Protein AF-A0A5D2CWV1-F1 (afdb_monomer)

Mean predicted aligned error: 17.84 Å

Foldseek 3Di:
DPDPVVVVVPPPPDDPVRVVVVVVVVVVVVVVPPDPPPPPPPPPPPPPDDPQPPDDPCVVDDPVFPPPVVQQPWDWDKDKDKDAAFDFPVVRVQVVCVVVVWKKKWPWKWAWWQKFFFQGPNDTDIDGDTWTWPTKTWIAAPPQPPDPDRRIWIKTWTADPVRDIDIHTGPDTTGGRHIMMIIMIITHGPVVPPPPDDDDDDDDDDDDDD

Radius of gyration: 27.84 Å; Cα contacts (8 Å, |Δi|>4): 309; chains: 1; bounding box: 94×56×70 Å

Nearest PDB structures (foldseek):
  2hx0-assembly1_A  TM=9.180E-01  e=8.853E-09  Salmonella enterica
  2dt4-assembly1_A  TM=8.133E-01  e=3.244E-07  Pyrococcus horikoshii
  2h6l-assembly1_C  TM=7.607E-01  e=1.718E-07  Archaeoglobus fulgidus
  3hwu-assembly1_A  TM=7.767E-01  e=1.253E-05  Cupriavidus pinatubonensis JMP134
  3wi5-assembly1_A  TM=2.195E-01  e=4.861E+00  Neisseria meningitidis

Structure (mmCIF, N/CA/C/O backbone):
data_AF-A0A5D2CWV1-F1
#
_entry.id   AF-A0A5D2CWV1-F1
#
loop_
_atom_site.group_PDB
_atom_site.id
_atom_site.type_symbol
_atom_site.label_atom_id
_atom_site.label_alt_id
_atom_site.label_comp_id
_atom_site.label_asym_id
_atom_site.label_entity_id
_atom_site.label_seq_id
_atom_site.pdbx_PDB_ins_code
_atom_site.Cartn_x
_atom_site.Cartn_y
_atom_site.Cartn_z
_atom_site.occupancy
_atom_site.B_iso_or_equiv
_atom_site.auth_seq_id
_atom_site.auth_comp_id
_atom_site.auth_asym_id
_atom_site.auth_atom_id
_atom_site.pdbx_PDB_model_num
ATOM 1 N N . MET A 1 1 ? -28.598 -35.792 -27.305 1.00 48.28 1 MET A N 1
ATOM 2 C CA . MET A 1 1 ? -27.191 -35.841 -27.756 1.00 48.28 1 MET A CA 1
ATOM 3 C C . MET A 1 1 ? -27.197 -35.853 -29.282 1.00 48.28 1 MET A C 1
ATOM 5 O O . MET A 1 1 ? -26.730 -36.814 -29.860 1.00 48.28 1 MET A O 1
ATOM 9 N N . GLU A 1 2 ? -27.775 -34.832 -29.933 1.00 50.97 2 GLU A N 1
ATOM 10 C CA . GLU A 1 2 ? -27.999 -34.851 -31.400 1.00 50.97 2 GLU A CA 1
ATOM 11 C C . GLU A 1 2 ? -27.864 -33.471 -32.084 1.00 50.97 2 GLU A C 1
ATOM 13 O O . GLU A 1 2 ? -28.143 -33.347 -33.266 1.00 50.97 2 GLU A O 1
ATOM 18 N N . ASP A 1 3 ? -27.361 -32.430 -31.407 1.00 51.78 3 ASP A N 1
ATOM 19 C CA . ASP A 1 3 ? -27.323 -31.074 -32.001 1.00 51.78 3 ASP A CA 1
ATOM 20 C C . ASP A 1 3 ? -25.965 -30.666 -32.601 1.00 51.78 3 ASP A C 1
ATOM 22 O O . ASP A 1 3 ? -25.824 -29.570 -33.142 1.00 51.78 3 ASP A O 1
ATOM 26 N N . ARG A 1 4 ? -24.927 -31.513 -32.509 1.00 51.06 4 ARG A N 1
ATOM 27 C CA . ARG A 1 4 ? -23.581 -31.173 -33.019 1.00 51.06 4 ARG A CA 1
ATOM 28 C C . ARG A 1 4 ? -23.284 -31.683 -34.427 1.00 51.06 4 ARG A C 1
ATOM 30 O O . ARG A 1 4 ? -22.434 -31.091 -35.088 1.00 51.06 4 ARG A O 1
ATOM 37 N N . GLU A 1 5 ? -23.986 -32.705 -34.914 1.00 49.16 5 GLU A N 1
ATOM 38 C CA . GLU A 1 5 ? -23.745 -33.234 -36.266 1.00 49.16 5 GLU A CA 1
ATOM 39 C C . GLU A 1 5 ? -24.448 -32.425 -37.370 1.00 49.16 5 GLU A C 1
ATOM 41 O O . GLU A 1 5 ? -23.911 -32.296 -38.470 1.00 49.16 5 GLU A O 1
ATOM 46 N N . SER A 1 6 ? -25.563 -31.743 -37.074 1.00 51.22 6 SER A N 1
ATOM 47 C CA . SER A 1 6 ? -26.229 -30.861 -38.051 1.00 51.22 6 SER A CA 1
ATOM 48 C C . SER A 1 6 ? -25.445 -29.593 -38.403 1.00 51.22 6 SER A C 1
ATOM 50 O O . SER A 1 6 ? -25.723 -28.976 -39.429 1.00 51.22 6 SER A O 1
ATOM 52 N N . MET A 1 7 ? -24.452 -29.192 -37.602 1.00 49.72 7 MET A N 1
ATOM 53 C CA . MET A 1 7 ? -23.658 -27.990 -37.884 1.00 49.72 7 MET A CA 1
ATOM 54 C C . MET A 1 7 ? -22.630 -28.213 -39.006 1.00 49.72 7 MET A C 1
ATOM 56 O O . MET A 1 7 ? -22.294 -27.272 -39.722 1.00 49.72 7 MET A O 1
ATOM 60 N N . TYR A 1 8 ? -22.157 -29.450 -39.198 1.00 44.72 8 TYR A N 1
ATOM 61 C CA . TYR A 1 8 ? -21.128 -29.763 -40.198 1.00 44.72 8 TYR A CA 1
ATOM 62 C C . TYR A 1 8 ? -21.700 -30.110 -41.581 1.00 44.72 8 TYR A C 1
ATOM 64 O O . TYR A 1 8 ? -21.030 -29.879 -42.586 1.00 44.72 8 TYR A O 1
ATOM 72 N N . ALA A 1 9 ? -22.956 -30.566 -41.666 1.00 45.56 9 ALA A N 1
ATOM 73 C CA . ALA A 1 9 ? -23.622 -30.840 -42.946 1.00 45.56 9 ALA A CA 1
ATOM 74 C C . ALA A 1 9 ? -23.929 -29.566 -43.765 1.00 45.56 9 ALA A C 1
ATOM 76 O O . ALA A 1 9 ? -24.051 -29.625 -44.987 1.00 45.56 9 ALA A O 1
ATOM 77 N N . ALA A 1 10 ? -24.010 -28.398 -43.117 1.00 51.78 10 ALA A N 1
ATOM 78 C CA . ALA A 1 10 ? -24.348 -27.132 -43.769 1.00 51.78 10 ALA A CA 1
ATOM 79 C C . ALA A 1 10 ? -23.180 -26.474 -44.534 1.00 51.78 10 ALA A C 1
ATOM 81 O O . ALA A 1 10 ? -23.397 -25.491 -45.240 1.00 51.78 10 ALA A O 1
ATOM 82 N N . LEU A 1 11 ? -21.946 -26.984 -44.423 1.00 50.88 11 LEU A N 1
ATOM 83 C CA . LEU A 1 11 ? -20.772 -26.326 -45.015 1.00 50.88 11 LEU A CA 1
ATOM 84 C C . LEU A 1 11 ? -20.551 -26.627 -46.510 1.00 50.88 11 LEU A C 1
ATOM 86 O O . LEU A 1 11 ? -19.872 -25.849 -47.177 1.00 50.88 11 LEU A O 1
ATOM 90 N N . PHE A 1 12 ? -21.108 -27.718 -47.049 1.00 51.22 12 PHE A N 1
ATOM 91 C CA . PHE A 1 12 ? -20.731 -28.230 -48.381 1.00 51.22 12 PHE A CA 1
ATOM 92 C C . PHE A 1 12 ? -21.793 -28.069 -49.484 1.00 51.22 12 PHE A C 1
ATOM 94 O O . PHE A 1 12 ? -21.543 -28.466 -50.616 1.00 51.22 12 PHE A O 1
ATOM 101 N N . GLY A 1 13 ? -22.954 -27.472 -49.190 1.00 57.59 13 GLY A N 1
ATOM 102 C CA . GLY A 1 13 ? -24.069 -27.344 -50.148 1.00 57.59 13 GLY A CA 1
ATOM 103 C C . GLY A 1 13 ? -24.359 -25.929 -50.661 1.00 57.59 13 GLY A C 1
ATOM 104 O O . GLY A 1 13 ? -25.381 -25.723 -51.307 1.00 57.59 13 GLY A O 1
ATOM 105 N N . MET A 1 14 ? -23.527 -24.936 -50.338 1.00 53.91 14 MET A N 1
ATOM 106 C CA . MET A 1 14 ? -23.798 -23.535 -50.681 1.00 53.91 14 MET A CA 1
ATOM 107 C C . MET A 1 14 ? -22.972 -23.086 -51.891 1.00 53.91 14 MET A C 1
ATOM 109 O O . MET A 1 14 ? -21.739 -23.031 -51.800 1.00 53.91 14 MET A O 1
ATOM 113 N N . ASP A 1 15 ? -23.661 -22.714 -52.979 1.00 65.88 15 ASP A N 1
ATOM 114 C CA . ASP A 1 15 ? -23.080 -22.006 -54.130 1.00 65.88 15 ASP A CA 1
ATOM 115 C C . ASP A 1 15 ? -22.303 -20.762 -53.669 1.00 65.88 15 ASP A C 1
ATOM 117 O O . ASP A 1 15 ? -22.697 -20.093 -52.706 1.00 65.88 15 ASP A O 1
ATOM 121 N N . GLU A 1 16 ? -21.204 -20.437 -54.359 1.00 61.66 16 GLU A N 1
ATOM 122 C CA . GLU A 1 16 ? -20.327 -19.293 -54.041 1.00 61.66 16 GLU A CA 1
ATOM 123 C C . GLU A 1 16 ? -21.119 -17.981 -53.896 1.00 61.66 16 GLU A C 1
ATOM 125 O O . GLU A 1 16 ? -20.915 -17.233 -52.937 1.00 61.66 16 GLU A O 1
ATOM 130 N N . ASP A 1 17 ? -22.126 -17.766 -54.748 1.00 64.75 17 ASP A N 1
ATOM 131 C CA . ASP A 1 17 ? -23.016 -16.601 -54.683 1.00 64.75 17 ASP A CA 1
ATOM 132 C C . ASP A 1 17 ? -23.849 -16.555 -53.394 1.00 64.75 17 ASP A C 1
ATOM 134 O O . ASP A 1 17 ? -24.099 -15.486 -52.824 1.00 64.75 17 ASP A O 1
ATOM 138 N N . GLN A 1 18 ? -24.278 -17.714 -52.887 1.00 60.19 18 GLN A N 1
ATOM 139 C CA . GLN A 1 18 ? -25.005 -17.788 -51.620 1.00 60.19 18 GLN A CA 1
ATOM 140 C C . GLN A 1 18 ? -24.070 -17.581 -50.429 1.00 60.19 18 GLN A C 1
ATOM 142 O O . GLN A 1 18 ? -24.438 -16.888 -49.477 1.00 60.19 18 GLN A O 1
ATOM 147 N N . ARG A 1 19 ? -22.840 -18.097 -50.507 1.00 64.81 19 ARG A N 1
ATOM 148 C CA . ARG A 1 19 ? -21.817 -17.934 -49.469 1.00 64.81 19 ARG A CA 1
ATOM 149 C C . ARG A 1 19 ? -21.381 -16.475 -49.337 1.00 64.81 19 ARG A C 1
ATOM 151 O O . ARG A 1 19 ? -21.294 -15.952 -48.225 1.00 64.81 19 ARG A O 1
ATOM 158 N N . GLU A 1 20 ? -21.198 -15.780 -50.457 1.00 69.31 20 GLU A N 1
ATOM 159 C CA . GLU A 1 20 ? -20.842 -14.360 -50.471 1.00 69.31 20 GLU A CA 1
ATOM 160 C C . GLU A 1 20 ? -22.003 -13.483 -49.962 1.00 69.31 20 GLU A C 1
ATOM 162 O O . GLU A 1 20 ? -21.795 -12.516 -49.221 1.00 69.31 20 GLU A O 1
ATOM 167 N N . LYS A 1 21 ? -23.255 -13.853 -50.270 1.00 70.69 21 LYS A N 1
ATOM 168 C CA . LYS A 1 21 ? -24.460 -13.178 -49.757 1.00 70.69 21 LYS A CA 1
ATOM 169 C C . LYS A 1 21 ? -24.633 -13.368 -48.248 1.00 70.69 21 LYS A C 1
ATOM 171 O O . LYS A 1 21 ? -25.015 -12.422 -47.550 1.00 70.69 21 LYS A O 1
ATOM 176 N N . GLU A 1 22 ? -24.317 -14.553 -47.731 1.00 69.19 22 GLU A N 1
ATOM 177 C CA . GLU A 1 22 ? -24.298 -14.853 -46.298 1.00 69.19 22 GLU A CA 1
ATOM 178 C C . GLU A 1 22 ? -23.176 -14.084 -45.582 1.00 69.19 22 GLU A C 1
ATOM 180 O O . GLU A 1 22 ? -23.426 -13.415 -44.574 1.00 69.19 22 GLU A O 1
ATOM 185 N N . GLN A 1 23 ? -21.965 -14.057 -46.150 1.00 62.91 23 GLN A N 1
ATOM 186 C CA . GLN A 1 23 ? -20.853 -13.267 -45.615 1.00 62.91 23 GLN A CA 1
ATOM 187 C C . GLN A 1 23 ? -21.164 -11.764 -45.607 1.00 62.91 23 GLN A C 1
ATOM 189 O O . GLN A 1 23 ? -20.982 -11.104 -44.579 1.00 62.91 23 GLN A O 1
ATOM 194 N N . LYS A 1 24 ? -21.724 -11.214 -46.694 1.00 67.62 24 LYS A N 1
ATOM 195 C CA . LYS A 1 24 ? -22.165 -9.808 -46.764 1.00 67.62 24 LYS A CA 1
ATOM 196 C C . LYS A 1 24 ? -23.260 -9.509 -45.732 1.00 67.62 24 LYS A C 1
ATOM 198 O O . LYS A 1 24 ? -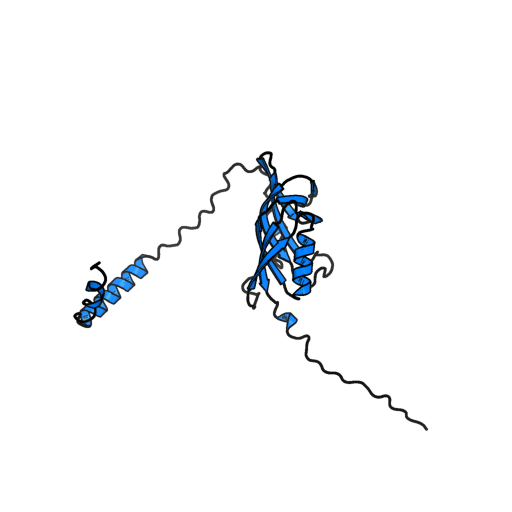23.216 -8.459 -45.084 1.00 67.62 24 LYS A O 1
ATOM 203 N N . ARG A 1 25 ? -24.195 -10.439 -45.487 1.00 71.00 25 ARG A N 1
ATOM 204 C CA . ARG A 1 25 ? -25.206 -10.327 -44.415 1.00 71.00 25 ARG A CA 1
ATOM 205 C C . ARG A 1 25 ? -24.589 -10.327 -43.016 1.00 71.00 25 ARG A C 1
ATOM 207 O O . ARG A 1 25 ? -24.987 -9.511 -42.181 1.00 71.00 25 ARG A O 1
ATOM 214 N N . LEU A 1 26 ? -23.618 -11.197 -42.745 1.00 62.91 26 LEU A N 1
ATOM 215 C CA . LEU A 1 26 ? -22.932 -11.261 -41.452 1.00 62.91 26 LEU A CA 1
ATOM 216 C C . LEU A 1 26 ? -22.087 -10.005 -41.191 1.00 62.91 26 LEU A C 1
ATOM 218 O O . LEU A 1 26 ? -22.133 -9.452 -40.089 1.00 62.91 26 LEU A O 1
ATOM 222 N N . ILE A 1 27 ? -21.389 -9.488 -42.206 1.00 61.03 27 ILE A N 1
ATOM 223 C CA . ILE A 1 27 ? -20.626 -8.234 -42.113 1.00 61.03 27 ILE A CA 1
ATOM 224 C C . ILE A 1 27 ? -21.568 -7.042 -41.886 1.00 61.03 27 ILE A C 1
ATOM 226 O O . ILE A 1 27 ? -21.298 -6.200 -41.026 1.00 61.03 27 ILE A O 1
ATOM 230 N N . ALA A 1 28 ? -22.711 -6.986 -42.578 1.00 61.25 28 ALA A N 1
ATOM 231 C CA . ALA A 1 28 ? -23.721 -5.950 -42.358 1.00 61.25 28 ALA A CA 1
ATOM 232 C C . ALA A 1 28 ? -24.319 -6.007 -40.938 1.00 61.25 28 ALA A C 1
ATOM 234 O O . ALA A 1 28 ? -24.509 -4.966 -40.304 1.00 61.25 28 ALA A O 1
ATOM 235 N N . ARG A 1 29 ? -24.552 -7.210 -40.391 1.00 57.94 29 ARG A N 1
ATOM 236 C CA . ARG A 1 29 ? -24.982 -7.400 -38.992 1.00 57.94 29 ARG A CA 1
ATOM 237 C C . ARG A 1 29 ? -23.915 -6.949 -37.989 1.00 57.94 29 ARG A C 1
ATOM 239 O O . ARG A 1 29 ? -24.266 -6.303 -37.004 1.00 57.94 29 ARG A O 1
ATOM 246 N N . LYS A 1 30 ? -22.626 -7.207 -38.252 1.00 54.44 30 LYS A N 1
ATOM 247 C CA . LYS A 1 30 ? -21.516 -6.695 -37.424 1.00 54.44 30 LYS A CA 1
ATOM 248 C C . LYS A 1 30 ? -21.407 -5.167 -37.486 1.00 54.44 30 LYS A C 1
ATOM 250 O O . LYS A 1 30 ? -21.171 -4.535 -36.462 1.00 54.44 30 LYS A O 1
ATOM 255 N N . ARG A 1 31 ? -21.649 -4.556 -38.652 1.00 57.69 31 ARG A N 1
ATOM 256 C CA . ARG A 1 31 ? -21.616 -3.091 -38.829 1.00 57.69 31 ARG A CA 1
ATOM 257 C C . ARG A 1 31 ? -22.821 -2.369 -38.211 1.00 57.69 31 ARG A C 1
ATOM 259 O O . ARG A 1 31 ? -22.645 -1.271 -37.697 1.00 57.69 31 ARG A O 1
ATOM 266 N N . LYS A 1 32 ? -24.006 -2.993 -38.152 1.00 53.62 32 LYS A N 1
ATOM 267 C CA . LYS A 1 32 ? -25.179 -2.435 -37.441 1.00 53.62 32 LYS A CA 1
ATOM 268 C C . LYS A 1 32 ? -25.075 -2.474 -35.910 1.00 53.62 32 LYS A C 1
ATOM 270 O O . LYS A 1 32 ? -25.882 -1.837 -35.245 1.00 53.62 32 LYS A O 1
ATOM 275 N N . ARG A 1 33 ? -24.078 -3.165 -35.343 1.00 54.62 33 ARG A N 1
ATOM 276 C CA . ARG A 1 33 ? -23.752 -3.121 -33.904 1.00 54.62 33 ARG A CA 1
ATOM 277 C C . ARG A 1 33 ? -22.645 -2.118 -33.556 1.00 54.62 33 ARG A C 1
ATOM 279 O O . ARG A 1 33 ? -22.052 -2.218 -32.491 1.00 54.62 33 ARG A O 1
ATOM 286 N N . LYS A 1 34 ? -22.381 -1.124 -34.408 1.00 53.47 34 LYS A N 1
ATOM 287 C CA . LYS A 1 34 ? -21.695 0.103 -33.984 1.00 53.47 34 LYS A CA 1
ATOM 288 C C . LYS A 1 34 ? -22.739 1.155 -33.631 1.00 53.47 34 LYS A C 1
ATOM 290 O O . LYS A 1 34 ? -22.987 2.086 -34.388 1.00 53.47 34 LYS A O 1
ATOM 295 N N . GLY A 1 35 ? -23.381 0.967 -32.479 1.00 51.84 35 GLY A N 1
ATOM 296 C CA . GLY A 1 35 ? -23.958 2.111 -31.787 1.00 51.84 35 GLY A CA 1
ATOM 297 C C . GLY A 1 35 ? -22.823 3.068 -31.433 1.00 51.84 35 GLY A C 1
ATOM 298 O O . GLY A 1 35 ? -21.731 2.623 -31.076 1.00 51.84 35 GLY A O 1
ATOM 299 N N . ILE A 1 36 ? -23.072 4.371 -31.548 1.00 53.59 36 ILE A N 1
ATOM 300 C CA . ILE A 1 36 ? -22.265 5.380 -30.856 1.00 53.59 36 ILE A CA 1
ATOM 301 C C . ILE A 1 36 ? -22.185 4.919 -29.394 1.00 53.59 36 ILE A C 1
ATOM 303 O O . ILE A 1 36 ? -23.242 4.582 -28.841 1.00 53.59 36 ILE A O 1
ATOM 307 N N . PRO A 1 37 ? -20.992 4.820 -28.775 1.00 50.44 37 PRO A N 1
ATOM 308 C CA . PRO A 1 37 ? -20.927 4.513 -27.358 1.00 50.44 37 PRO A CA 1
ATOM 309 C C . PRO A 1 37 ? -21.805 5.550 -26.670 1.00 50.44 37 PRO A C 1
ATOM 311 O O . PRO A 1 37 ? -21.590 6.754 -26.829 1.00 50.44 37 PRO A O 1
ATOM 314 N N . ARG A 1 38 ? -22.853 5.098 -25.973 1.00 46.28 38 ARG A N 1
ATOM 315 C CA . ARG A 1 38 ? -23.561 5.989 -25.059 1.00 46.28 38 ARG A CA 1
ATOM 316 C C . ARG A 1 38 ? -22.459 6.545 -24.177 1.00 46.28 38 ARG A C 1
ATOM 318 O O . ARG A 1 38 ? -21.734 5.748 -23.581 1.00 46.28 38 ARG A O 1
ATOM 325 N N . LYS A 1 39 ? -22.274 7.872 -24.211 1.00 40.16 39 LYS A N 1
ATOM 326 C CA . LYS A 1 39 ? -21.385 8.600 -23.305 1.00 40.16 39 LYS A CA 1
ATOM 327 C C . LYS A 1 39 ? -21.528 7.892 -21.968 1.00 40.16 39 LYS A C 1
ATOM 329 O O . LYS A 1 39 ? -22.667 7.764 -21.515 1.00 40.16 39 LYS A O 1
ATOM 334 N N . LEU A 1 40 ? -20.445 7.306 -21.452 1.00 39.62 40 LEU A N 1
ATOM 335 C CA . LEU A 1 40 ? -20.477 6.714 -20.124 1.00 39.62 40 LEU A CA 1
ATOM 336 C C . LEU A 1 40 ? -20.974 7.847 -19.241 1.00 39.62 40 LEU A C 1
ATOM 338 O O . LEU A 1 40 ? -20.281 8.844 -19.043 1.00 39.62 40 LEU A O 1
ATOM 342 N N . VAL A 1 41 ? -22.237 7.755 -18.842 1.00 38.22 41 VAL A N 1
ATOM 343 C CA . VAL A 1 41 ? -22.753 8.564 -17.764 1.00 38.22 41 VAL A CA 1
ATOM 344 C C . VAL A 1 41 ? -22.042 7.941 -16.584 1.00 38.22 41 VAL A C 1
ATOM 346 O O . VAL A 1 41 ? -22.496 6.939 -16.039 1.00 38.22 41 VAL A O 1
ATOM 349 N N . LEU A 1 42 ? -20.845 8.461 -16.291 1.00 35.91 42 LEU A N 1
ATOM 350 C CA . LEU A 1 42 ? -20.314 8.420 -14.943 1.00 35.91 42 LEU A CA 1
ATOM 351 C C . LEU A 1 42 ? -21.500 8.816 -14.080 1.00 35.91 42 LEU A C 1
ATOM 353 O O . LEU A 1 42 ? -22.104 9.864 -14.330 1.00 35.91 42 LEU A O 1
ATOM 357 N N . CYS A 1 43 ? -21.936 7.899 -13.218 1.00 27.95 43 CYS A N 1
ATOM 358 C CA . CYS A 1 43 ? -23.034 8.158 -12.311 1.00 27.95 43 CYS A CA 1
ATOM 359 C C . CYS A 1 43 ? -22.767 9.525 -11.693 1.00 27.95 43 CYS A C 1
ATOM 361 O O . CYS A 1 43 ? -21.734 9.704 -11.051 1.00 27.95 43 CYS A O 1
ATOM 363 N N . ASN A 1 44 ? -23.650 10.488 -11.973 1.00 31.00 44 ASN A N 1
ATOM 364 C CA . ASN A 1 44 ? -23.590 11.775 -11.309 1.00 31.00 44 ASN A CA 1
ATOM 365 C C . ASN A 1 44 ? -23.492 11.490 -9.813 1.00 31.00 44 ASN A C 1
ATOM 367 O O . ASN A 1 44 ? -24.280 10.700 -9.287 1.00 31.00 44 ASN A O 1
ATOM 371 N N . GLU A 1 45 ? -22.508 12.128 -9.194 1.00 39.38 45 GLU A N 1
ATOM 372 C CA . GLU A 1 45 ? -22.203 12.188 -7.770 1.00 39.38 45 GLU A CA 1
ATOM 373 C C . GLU A 1 45 ? -23.457 12.543 -6.959 1.00 39.38 45 GLU A C 1
ATOM 375 O O . GLU A 1 45 ? -23.704 13.691 -6.604 1.00 39.38 45 GLU A O 1
ATOM 380 N N . LYS A 1 46 ? -24.326 11.557 -6.738 1.00 28.73 46 LYS A N 1
ATOM 381 C CA . LYS A 1 46 ? -25.518 11.648 -5.891 1.00 28.73 46 LYS A CA 1
ATOM 382 C C . LYS A 1 46 ? -25.766 10.321 -5.176 1.00 28.73 46 LYS A C 1
ATOM 384 O O . LYS A 1 46 ? -26.877 9.803 -5.164 1.00 28.73 46 LYS A O 1
ATOM 389 N N . LEU A 1 47 ? -24.731 9.771 -4.553 1.00 30.88 47 LEU A N 1
ATOM 390 C CA . LEU A 1 47 ? -24.906 9.301 -3.182 1.00 30.88 47 LEU A CA 1
ATOM 391 C C . LEU A 1 47 ? -24.296 10.389 -2.310 1.00 30.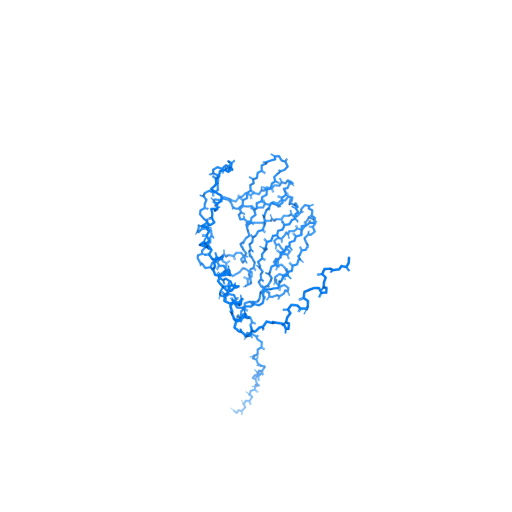88 47 LEU A C 1
ATOM 393 O O . LEU A 1 47 ? -23.224 10.880 -2.642 1.00 30.88 47 LEU A O 1
ATOM 397 N N . SER A 1 48 ? -25.000 10.817 -1.266 1.00 30.61 48 SER A N 1
ATOM 398 C CA . SER A 1 48 ? -24.556 11.873 -0.356 1.00 30.61 48 SER A CA 1
ATOM 399 C C . SER A 1 48 ? -23.335 11.415 0.451 1.00 30.61 48 SER A C 1
ATOM 401 O O . SER A 1 48 ? -23.438 11.051 1.620 1.00 30.61 48 SER A O 1
ATOM 403 N N . THR A 1 49 ? -22.177 11.378 -0.189 1.00 32.28 49 THR A N 1
ATOM 404 C CA . THR A 1 49 ? -20.878 11.450 0.465 1.00 32.28 49 THR A CA 1
ATOM 405 C C . THR A 1 49 ? -20.640 12.919 0.770 1.00 32.28 49 THR A C 1
ATOM 407 O O . THR A 1 49 ? -20.841 13.760 -0.102 1.00 32.28 49 THR A O 1
ATOM 410 N N . SER A 1 50 ? -20.306 13.217 2.021 1.00 35.34 50 SER A N 1
ATOM 411 C CA . SER A 1 50 ? -19.998 14.555 2.528 1.00 35.34 50 SER A CA 1
ATOM 412 C C . SER A 1 50 ? -19.202 15.403 1.529 1.00 35.34 50 SER A C 1
ATOM 414 O O . SER A 1 50 ? -18.296 14.888 0.877 1.00 35.34 50 SER A O 1
ATOM 416 N N . ASP A 1 51 ? -19.517 16.700 1.463 1.00 33.12 51 ASP A N 1
ATOM 417 C CA . ASP A 1 51 ? -18.934 17.739 0.588 1.00 33.12 51 ASP A CA 1
ATOM 418 C C . ASP A 1 51 ? -17.400 17.961 0.744 1.00 33.12 51 ASP A C 1
ATOM 420 O O . ASP A 1 51 ? -16.876 19.015 0.391 1.00 33.12 51 ASP A O 1
ATOM 424 N N . SER A 1 52 ? -16.644 17.000 1.283 1.00 37.09 52 SER A N 1
ATOM 425 C CA . SER A 1 52 ? -15.211 17.101 1.586 1.00 37.09 52 SER A CA 1
ATOM 426 C C . SER A 1 52 ? -14.277 16.669 0.446 1.00 37.09 52 SER A C 1
ATOM 428 O O . SER A 1 52 ? -13.072 16.854 0.561 1.00 37.09 52 SER A O 1
ATOM 430 N N . PHE A 1 53 ? -14.790 16.142 -0.672 1.00 39.62 53 PHE A N 1
ATOM 431 C CA . PHE A 1 53 ? -1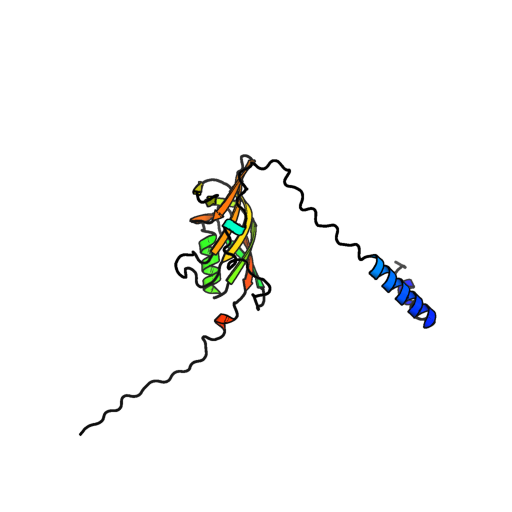3.957 15.578 -1.751 1.00 39.62 53 PHE A CA 1
ATOM 432 C C . PHE A 1 53 ? -13.762 16.491 -2.977 1.00 39.62 53 PHE A C 1
ATOM 434 O O . PHE A 1 53 ? -13.442 16.006 -4.060 1.00 39.62 53 PHE A O 1
ATOM 441 N N . HIS A 1 54 ? -13.919 17.811 -2.843 1.00 34.53 54 HIS A N 1
ATOM 442 C CA . HIS A 1 54 ? -13.616 18.759 -3.925 1.00 34.53 54 HIS A CA 1
ATOM 443 C C . HIS A 1 54 ? -12.193 19.331 -3.819 1.00 34.53 54 HIS A C 1
ATOM 445 O O . HIS A 1 54 ? -12.008 20.537 -3.695 1.00 34.53 54 HIS A O 1
ATOM 451 N N . CYS A 1 55 ? -11.181 18.469 -3.933 1.00 35.44 55 CYS A N 1
ATOM 452 C CA . CYS A 1 55 ? -9.901 18.884 -4.509 1.00 35.44 55 CYS A CA 1
ATOM 453 C C . CYS A 1 55 ? -9.781 18.228 -5.881 1.00 35.44 55 CYS A C 1
ATOM 455 O O . CYS A 1 55 ? -9.970 17.017 -6.024 1.00 35.44 55 CYS A O 1
ATOM 457 N N . SER A 1 56 ? -9.521 19.034 -6.908 1.00 36.19 56 SER A N 1
ATOM 458 C CA . SER A 1 56 ? -9.374 18.521 -8.270 1.00 36.19 56 SER A CA 1
ATOM 459 C C . SER A 1 56 ? -8.199 17.538 -8.299 1.00 36.19 56 SER A C 1
ATOM 461 O O . SER A 1 56 ? -7.147 17.863 -7.751 1.00 36.19 56 SER A O 1
ATOM 463 N N . PRO A 1 57 ? -8.296 16.369 -8.965 1.00 36.97 57 PRO A N 1
ATOM 464 C CA . PRO A 1 57 ? -7.148 15.475 -9.133 1.00 36.97 57 PRO A CA 1
ATOM 465 C C . PRO A 1 57 ? -5.901 16.211 -9.661 1.00 36.97 57 PRO A C 1
ATOM 467 O O . PRO A 1 57 ? -4.780 15.917 -9.261 1.00 36.97 57 PRO A O 1
ATOM 470 N N . ALA A 1 58 ? -6.096 17.240 -10.493 1.00 39.12 58 ALA A N 1
ATOM 471 C CA . ALA A 1 58 ? -5.025 18.066 -11.049 1.00 39.12 58 ALA A CA 1
ATOM 472 C C . ALA A 1 58 ? -4.300 18.971 -10.028 1.00 39.12 58 ALA A C 1
ATOM 474 O O . ALA A 1 58 ? -3.266 19.539 -10.358 1.00 39.12 58 ALA A O 1
ATOM 475 N N . GLU A 1 59 ? -4.822 19.130 -8.810 1.00 39.78 59 GLU A N 1
ATOM 476 C CA . GLU A 1 59 ? -4.154 19.879 -7.734 1.00 39.78 59 GLU A CA 1
ATOM 477 C C . GLU A 1 59 ? -3.130 19.023 -6.973 1.00 39.78 59 GLU A C 1
ATOM 479 O O . GLU A 1 59 ? -2.276 19.565 -6.276 1.00 39.78 59 GLU A O 1
ATOM 484 N N . TYR A 1 60 ? -3.175 17.698 -7.148 1.00 38.62 60 TYR A N 1
ATOM 485 C CA . TYR A 1 60 ? -2.240 16.750 -6.537 1.00 38.62 60 TYR A CA 1
ATOM 486 C C . TYR A 1 60 ? -1.280 16.107 -7.529 1.00 38.62 60 TYR A C 1
ATOM 488 O O . TYR A 1 60 ? -0.159 15.773 -7.160 1.00 38.62 60 TYR A O 1
ATOM 496 N N . PHE A 1 61 ? -1.710 15.926 -8.776 1.00 37.31 61 PHE A N 1
ATOM 497 C CA . PHE A 1 61 ? -0.840 15.460 -9.843 1.00 37.31 61 PHE A CA 1
ATOM 498 C C . PHE A 1 61 ? -0.229 16.675 -10.525 1.00 37.31 61 PHE A C 1
ATOM 500 O O . PHE A 1 61 ? -0.910 17.394 -11.259 1.00 37.31 61 PHE A O 1
ATOM 507 N N . SER A 1 62 ? 1.076 16.880 -10.350 1.00 38.50 62 SER A N 1
ATOM 508 C CA . SER A 1 62 ? 1.792 17.628 -11.377 1.00 38.50 62 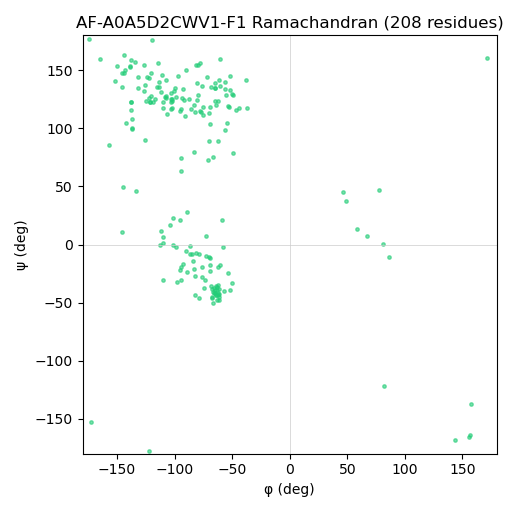SER A CA 1
ATOM 509 C C . SER A 1 62 ? 1.561 16.896 -12.710 1.00 38.50 62 SER A C 1
ATOM 511 O O . SER A 1 62 ? 1.524 15.666 -12.748 1.00 38.50 62 SER A O 1
ATOM 513 N N . ASN A 1 63 ? 1.352 17.619 -13.818 1.00 39.72 63 ASN A N 1
ATOM 514 C CA . ASN A 1 63 ? 1.071 17.017 -15.139 1.00 39.72 63 ASN A CA 1
ATOM 515 C C . ASN A 1 63 ? 2.181 16.053 -15.635 1.00 39.72 63 ASN A C 1
ATOM 517 O O . ASN A 1 63 ? 2.064 15.461 -16.705 1.00 39.72 63 ASN A O 1
ATOM 521 N N . GLU A 1 64 ? 3.254 15.907 -14.860 1.00 44.44 64 GLU A N 1
ATOM 522 C CA . GLU A 1 64 ? 4.401 15.031 -15.061 1.00 44.44 64 GLU A CA 1
ATOM 523 C C . GLU A 1 64 ? 4.243 13.657 -14.367 1.00 44.44 64 GLU A C 1
ATOM 525 O O . GLU A 1 64 ? 4.938 12.713 -14.731 1.00 44.44 64 GLU A O 1
ATOM 530 N N . GLU A 1 65 ? 3.307 13.515 -13.418 1.00 44.75 65 GLU A N 1
ATOM 531 C CA . GLU A 1 65 ? 3.076 12.305 -12.599 1.00 44.75 65 GLU A CA 1
ATOM 532 C C . GLU A 1 65 ? 1.890 11.450 -13.072 1.00 44.75 65 GLU A C 1
ATOM 534 O O . GLU A 1 65 ? 1.597 10.393 -12.505 1.00 44.75 65 GLU A O 1
ATOM 539 N N . CYS A 1 66 ? 1.197 11.875 -14.132 1.00 40.94 66 CYS A N 1
ATOM 540 C CA . CYS A 1 66 ? 0.313 10.972 -14.850 1.00 40.94 66 CYS A CA 1
ATOM 541 C C . CYS A 1 66 ? 1.197 9.966 -15.594 1.00 40.94 66 CYS A C 1
ATOM 543 O O . CYS A 1 66 ? 1.929 10.332 -16.514 1.00 40.94 66 CYS A O 1
ATOM 545 N N . PHE A 1 67 ? 1.144 8.695 -15.188 1.00 45.84 67 PHE A N 1
ATOM 546 C CA . PHE A 1 67 ? 1.746 7.599 -15.940 1.00 45.84 67 PHE A CA 1
ATOM 547 C C . PHE A 1 67 ? 1.051 7.518 -17.295 1.00 45.84 67 PHE A C 1
ATOM 549 O O . PHE A 1 67 ? 0.054 6.817 -17.461 1.00 45.84 67 PHE A O 1
ATOM 556 N N . ASP A 1 68 ? 1.576 8.252 -18.274 1.00 44.81 68 ASP A N 1
ATOM 557 C CA . ASP A 1 68 ? 1.276 8.023 -19.673 1.00 44.81 68 ASP A CA 1
ATOM 558 C C . ASP A 1 68 ? 1.647 6.563 -19.948 1.00 44.81 68 ASP A C 1
ATOM 560 O O . ASP A 1 68 ? 2.808 6.229 -20.181 1.00 44.81 68 ASP A O 1
ATOM 564 N N . LEU A 1 69 ? 0.653 5.673 -19.940 1.00 48.03 69 LEU A N 1
ATOM 565 C CA . LEU A 1 69 ? 0.808 4.273 -20.352 1.00 48.03 69 LEU A CA 1
ATOM 566 C C . LEU A 1 69 ? 1.424 4.186 -21.761 1.00 48.03 69 LEU A C 1
ATOM 568 O O . LEU A 1 69 ? 2.098 3.217 -22.085 1.00 48.03 69 LEU A O 1
ATOM 572 N N . ASN A 1 70 ? 1.258 5.247 -22.559 1.00 45.78 70 ASN A N 1
ATOM 573 C CA . ASN A 1 70 ? 1.864 5.433 -23.876 1.00 45.78 70 ASN A CA 1
ATOM 574 C C . ASN A 1 70 ? 3.360 5.824 -23.842 1.00 45.78 70 ASN A C 1
ATOM 576 O O . ASN A 1 70 ? 4.036 5.673 -24.856 1.00 45.78 70 ASN A O 1
ATOM 580 N N . LYS A 1 71 ? 3.884 6.340 -22.719 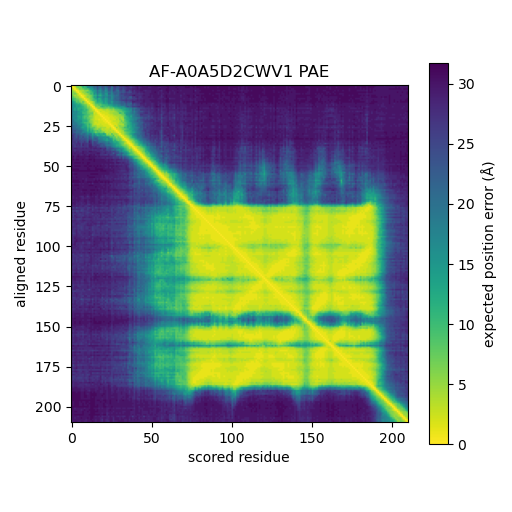1.00 46.91 71 LYS A N 1
ATOM 581 C CA . LYS A 1 71 ? 5.317 6.629 -22.496 1.00 46.91 71 LYS A CA 1
ATOM 582 C C . LYS A 1 71 ? 6.051 5.480 -21.799 1.00 46.91 71 LYS A C 1
ATOM 584 O O . LYS A 1 71 ? 7.276 5.401 -21.876 1.00 46.91 71 LYS A O 1
ATOM 589 N N . ILE A 1 72 ? 5.326 4.581 -21.135 1.00 52.03 72 ILE A N 1
ATOM 590 C CA . ILE A 1 72 ? 5.890 3.402 -20.471 1.00 52.03 72 ILE A CA 1
ATOM 591 C C . ILE A 1 72 ? 6.073 2.306 -21.522 1.00 52.03 72 ILE A C 1
ATOM 593 O O . ILE A 1 72 ? 5.259 1.402 -21.675 1.00 52.03 72 ILE A O 1
ATOM 597 N N . GLY A 1 73 ? 7.152 2.405 -22.296 1.00 48.88 73 GLY A N 1
ATOM 598 C CA . GLY A 1 73 ? 7.625 1.280 -23.095 1.00 48.88 73 GLY A CA 1
ATOM 599 C C . GLY A 1 73 ? 8.181 0.203 -22.165 1.00 48.88 73 GLY A C 1
ATOM 600 O O . GLY A 1 73 ? 9.277 0.368 -21.632 1.00 48.88 73 GLY A O 1
ATOM 601 N N . GLY A 1 74 ? 7.437 -0.881 -21.944 1.00 59.50 74 GLY A N 1
ATOM 602 C CA . GLY A 1 74 ? 7.885 -1.999 -21.114 1.00 59.50 74 GLY A CA 1
ATOM 603 C C . GLY A 1 74 ? 6.791 -3.027 -20.827 1.00 59.50 74 GLY A C 1
ATOM 604 O O . GLY A 1 74 ? 5.601 -2.740 -20.946 1.00 59.50 74 GLY A O 1
ATOM 605 N N . ASP A 1 75 ? 7.205 -4.233 -20.442 1.00 69.06 75 ASP A N 1
ATOM 606 C CA . ASP A 1 75 ? 6.289 -5.310 -20.070 1.00 69.06 75 ASP A CA 1
ATOM 607 C C . ASP A 1 75 ? 5.709 -5.040 -18.675 1.00 69.06 75 ASP A C 1
ATOM 609 O O . ASP A 1 75 ? 6.439 -4.993 -17.680 1.00 69.06 75 ASP A O 1
ATOM 613 N N . PHE A 1 76 ? 4.387 -4.879 -18.592 1.00 79.94 76 PHE A N 1
ATOM 614 C CA . PHE A 1 76 ? 3.679 -4.871 -17.314 1.00 79.94 76 PHE A CA 1
ATOM 615 C C . PHE A 1 76 ? 3.532 -6.303 -16.818 1.00 79.94 76 PHE A C 1
ATOM 617 O O . PHE A 1 76 ? 2.820 -7.114 -17.411 1.00 79.94 76 PHE A O 1
ATOM 624 N N . VAL A 1 77 ? 4.184 -6.608 -15.701 1.00 86.19 77 VAL A N 1
ATOM 625 C CA . VAL A 1 77 ? 4.100 -7.925 -15.077 1.00 86.19 77 VAL A CA 1
ATOM 626 C C . VAL A 1 77 ? 3.170 -7.843 -13.864 1.00 86.19 77 VAL A C 1
ATOM 628 O O . VAL A 1 77 ? 3.493 -7.123 -12.913 1.00 86.19 77 VAL A O 1
ATOM 631 N N . PRO A 1 78 ? 2.029 -8.560 -13.858 1.00 89.69 78 PRO A N 1
ATOM 632 C CA . PRO A 1 78 ? 1.187 -8.656 -12.672 1.00 89.69 78 PRO A CA 1
ATOM 633 C C . PRO A 1 78 ? 1.934 -9.386 -11.556 1.00 89.69 78 PRO A C 1
ATOM 635 O O . PRO A 1 78 ? 2.609 -10.391 -11.787 1.00 89.69 78 PRO A O 1
ATOM 638 N N . CYS A 1 79 ? 1.801 -8.894 -10.333 1.00 90.00 79 CYS A N 1
ATOM 639 C CA . CYS A 1 79 ? 2.392 -9.487 -9.145 1.00 90.00 79 CYS A CA 1
ATOM 640 C C . CYS A 1 79 ? 1.464 -9.279 -7.945 1.00 90.00 79 CYS A C 1
ATOM 642 O O . CYS A 1 79 ? 0.748 -8.281 -7.856 1.00 90.00 79 CYS A O 1
ATOM 644 N N . SER A 1 80 ? 1.475 -10.234 -7.022 1.00 92.69 80 SER A N 1
ATOM 645 C CA . SER A 1 80 ? 0.796 -10.124 -5.736 1.00 92.69 80 SER A CA 1
ATOM 646 C C . SER A 1 80 ? 1.827 -10.036 -4.618 1.00 92.69 80 SER A C 1
ATOM 648 O O . SER A 1 80 ? 2.720 -10.881 -4.543 1.00 92.69 80 SER A O 1
ATOM 650 N N . LEU A 1 81 ? 1.666 -9.065 -3.728 1.00 96.06 81 LEU A N 1
ATOM 651 C CA . LEU A 1 81 ? 2.473 -8.889 -2.527 1.00 96.06 81 LEU A CA 1
ATOM 652 C C . LEU A 1 81 ? 1.581 -9.073 -1.296 1.00 96.06 81 LEU A C 1
ATOM 654 O O . LEU A 1 81 ? 0.471 -8.547 -1.248 1.00 96.06 81 LEU A O 1
ATOM 658 N N . ILE A 1 82 ? 2.061 -9.818 -0.302 1.00 97.69 82 ILE A N 1
ATOM 659 C CA . ILE A 1 82 ? 1.383 -9.966 0.990 1.00 97.69 82 ILE A CA 1
ATOM 660 C C . ILE A 1 82 ? 2.175 -9.182 2.032 1.00 97.69 82 ILE A C 1
ATOM 662 O O . ILE A 1 82 ? 3.376 -9.401 2.196 1.00 97.69 82 ILE A O 1
ATOM 666 N N . VAL A 1 83 ? 1.485 -8.287 2.733 1.00 98.31 83 VAL A N 1
ATOM 667 C CA . VAL A 1 83 ? 2.004 -7.555 3.891 1.00 98.31 83 VAL A CA 1
ATOM 668 C C . VAL A 1 83 ? 1.418 -8.189 5.143 1.00 98.31 83 VAL A C 1
ATOM 670 O O . VAL A 1 83 ? 0.199 -8.347 5.240 1.00 98.31 83 VAL A O 1
ATOM 673 N N . CYS A 1 84 ? 2.265 -8.593 6.083 1.00 98.38 84 CYS A N 1
ATOM 674 C CA . CYS A 1 84 ? 1.811 -9.245 7.306 1.00 98.38 84 CYS A CA 1
ATOM 675 C C . CYS A 1 84 ? 1.255 -8.226 8.307 1.00 98.38 84 CYS A C 1
ATOM 677 O O . CYS A 1 84 ? 1.623 -7.053 8.303 1.00 98.38 84 CYS A O 1
ATOM 679 N N . SER A 1 85 ? 0.394 -8.692 9.213 1.00 98.25 85 SER A N 1
ATOM 680 C CA . SER A 1 85 ? -0.072 -7.877 10.341 1.00 98.25 85 SER A CA 1
ATOM 681 C C . SER A 1 85 ? 1.103 -7.261 11.113 1.00 98.25 85 SER A C 1
ATOM 683 O O . SER A 1 85 ? 2.040 -7.963 11.488 1.00 98.25 85 SER A O 1
ATOM 685 N N . GLY A 1 86 ? 1.016 -5.964 11.403 1.00 98.12 86 GLY A N 1
ATOM 686 C CA . GLY A 1 86 ? 2.033 -5.185 12.107 1.00 98.12 86 GLY A CA 1
ATOM 687 C C . GLY A 1 86 ? 3.133 -4.604 11.215 1.00 98.12 86 GLY A C 1
ATOM 688 O O . GLY A 1 86 ? 3.891 -3.762 11.690 1.00 98.12 86 GLY A O 1
ATOM 689 N N . GLU A 1 87 ? 3.222 -5.001 9.943 1.00 98.38 87 GLU A N 1
ATOM 690 C CA . GLU A 1 87 ? 4.182 -4.421 9.000 1.00 98.38 87 GLU A CA 1
ATOM 691 C C . GLU A 1 87 ? 3.672 -3.096 8.409 1.00 98.38 87 GLU A C 1
ATOM 693 O O . GLU A 1 87 ? 2.465 -2.854 8.307 1.00 98.38 87 GLU A O 1
ATOM 698 N N . ASP A 1 88 ? 4.607 -2.241 7.989 1.00 97.62 88 ASP A N 1
ATOM 699 C CA . ASP A 1 88 ? 4.303 -1.046 7.203 1.00 97.62 88 ASP A CA 1
ATOM 700 C C . ASP A 1 88 ? 4.168 -1.417 5.718 1.00 97.62 88 ASP A C 1
ATOM 702 O O . ASP A 1 88 ? 5.102 -1.932 5.094 1.00 97.62 88 ASP A O 1
ATOM 706 N N . ILE A 1 89 ? 2.991 -1.145 5.155 1.00 97.69 89 ILE A N 1
ATOM 707 C CA . ILE A 1 89 ? 2.647 -1.427 3.760 1.00 97.69 89 ILE A CA 1
ATOM 708 C C . ILE A 1 89 ? 3.561 -0.665 2.801 1.00 97.69 89 ILE A C 1
ATOM 710 O O . ILE A 1 89 ? 4.024 -1.245 1.819 1.00 97.69 89 ILE A O 1
ATOM 714 N N . ILE A 1 90 ? 3.843 0.609 3.080 1.00 95.19 90 ILE A N 1
ATOM 715 C CA . ILE A 1 90 ? 4.650 1.452 2.195 1.00 95.19 90 ILE A CA 1
ATOM 716 C C . ILE A 1 90 ? 6.073 0.918 2.167 1.00 95.19 90 ILE A C 1
ATOM 718 O O . ILE A 1 90 ? 6.584 0.619 1.091 1.00 95.19 90 ILE A O 1
ATOM 722 N N . SER A 1 91 ? 6.661 0.684 3.343 1.00 94.69 91 SER A N 1
ATOM 723 C CA . SER A 1 91 ? 8.012 0.128 3.458 1.00 94.69 91 SER A CA 1
ATOM 724 C C . SER A 1 91 ? 8.143 -1.224 2.752 1.00 94.69 91 SER A C 1
ATOM 726 O O . SER A 1 91 ? 9.134 -1.467 2.065 1.00 94.69 91 SER A O 1
ATOM 728 N N . LYS A 1 92 ? 7.133 -2.100 2.855 1.00 96.56 92 LYS A N 1
ATOM 729 C CA . LYS A 1 92 ? 7.157 -3.400 2.173 1.00 96.56 92 LYS A CA 1
ATOM 730 C C . LYS A 1 92 ? 7.173 -3.253 0.651 1.00 96.56 92 LYS A C 1
ATOM 732 O O . LYS A 1 92 ? 7.925 -3.960 -0.021 1.00 96.56 92 LYS A O 1
ATOM 737 N N . ILE A 1 93 ? 6.353 -2.352 0.107 1.00 94.69 93 ILE A N 1
ATOM 738 C CA . ILE A 1 93 ? 6.291 -2.101 -1.338 1.00 94.69 93 ILE A CA 1
ATOM 739 C C . ILE A 1 93 ? 7.592 -1.456 -1.814 1.00 94.69 93 ILE A C 1
ATOM 741 O O . ILE A 1 93 ? 8.152 -1.909 -2.808 1.00 94.69 93 ILE A O 1
ATOM 745 N N . THR A 1 94 ? 8.111 -0.448 -1.110 1.00 92.44 94 THR A N 1
ATOM 746 C CA . THR A 1 94 ? 9.364 0.214 -1.500 1.00 92.44 94 THR A CA 1
ATOM 747 C C . THR A 1 94 ? 10.535 -0.764 -1.481 1.00 92.44 94 THR A C 1
ATOM 749 O O . THR A 1 94 ? 11.266 -0.835 -2.461 1.00 92.44 94 THR A O 1
ATOM 752 N N . SER A 1 95 ? 10.659 -1.613 -0.454 1.00 92.38 95 SER A N 1
ATOM 753 C CA . SER A 1 95 ? 11.696 -2.656 -0.424 1.00 92.38 95 SER A CA 1
ATOM 754 C C . SER A 1 95 ? 11.538 -3.682 -1.549 1.00 92.38 95 SER A C 1
ATOM 756 O O . SER A 1 95 ? 12.533 -4.141 -2.110 1.00 92.38 95 SER A O 1
ATOM 758 N N . PHE A 1 96 ? 10.303 -4.036 -1.921 1.00 91.50 96 PHE A N 1
ATOM 759 C CA . PHE A 1 96 ? 10.058 -4.881 -3.091 1.00 91.50 96 PHE A CA 1
ATOM 760 C C . PHE A 1 96 ? 10.555 -4.207 -4.379 1.00 91.50 96 PHE A C 1
ATOM 762 O O . PHE A 1 96 ? 11.289 -4.829 -5.148 1.00 91.50 96 PHE A O 1
ATOM 769 N N . VAL A 1 97 ? 10.214 -2.933 -4.577 1.00 89.19 97 VAL A N 1
ATOM 770 C CA . VAL A 1 97 ? 10.599 -2.115 -5.739 1.00 89.19 97 VAL A CA 1
ATOM 771 C C . VAL A 1 97 ? 12.122 -1.944 -5.845 1.00 89.19 97 VAL A C 1
ATOM 773 O O . VAL A 1 97 ? 12.690 -2.090 -6.929 1.00 89.19 97 VAL A O 1
ATOM 776 N N . GLU A 1 98 ? 12.802 -1.718 -4.722 1.00 89.81 98 GLU A N 1
ATOM 777 C CA . GLU A 1 98 ? 14.267 -1.669 -4.651 1.00 89.81 98 GLU A CA 1
ATOM 778 C C . GLU A 1 98 ? 14.885 -3.022 -5.015 1.00 89.81 98 GLU A C 1
ATOM 780 O O . GLU A 1 98 ? 15.777 -3.092 -5.862 1.00 89.81 98 GLU A O 1
ATOM 785 N N . SER A 1 99 ? 14.371 -4.113 -4.436 1.00 89.50 99 SER A N 1
ATOM 786 C CA . SER A 1 99 ? 14.907 -5.462 -4.656 1.00 89.50 99 SER A CA 1
ATOM 787 C C . SER A 1 99 ? 14.814 -5.924 -6.115 1.00 89.50 99 SER A C 1
ATOM 789 O O . SER A 1 99 ? 15.713 -6.605 -6.604 1.00 89.50 99 SER A O 1
ATOM 791 N N . CYS A 1 100 ? 13.754 -5.534 -6.832 1.00 85.25 100 CYS A N 1
ATOM 792 C CA . CYS A 1 100 ? 13.591 -5.830 -8.257 1.00 85.25 100 CYS A CA 1
ATOM 793 C C . CYS A 1 100 ? 14.254 -4.790 -9.170 1.00 85.25 100 CYS A C 1
ATOM 795 O O . CYS A 1 100 ? 14.249 -4.994 -10.385 1.00 85.25 100 CYS A O 1
ATOM 797 N N . SER A 1 101 ? 14.751 -3.672 -8.617 1.00 86.94 101 SER A N 1
ATOM 798 C CA . SER A 1 101 ? 15.190 -2.492 -9.379 1.00 86.94 101 SER A CA 1
ATOM 799 C C . SER A 1 101 ? 14.171 -2.090 -10.454 1.00 86.94 101 SER A C 1
ATOM 801 O O . SER A 1 101 ? 14.509 -1.875 -11.619 1.00 86.94 101 SER A O 1
ATOM 803 N N . CYS A 1 102 ? 12.893 -2.066 -10.075 1.00 85.56 102 CYS A N 1
ATOM 804 C CA . CYS A 1 102 ? 11.777 -1.826 -10.982 1.00 85.56 102 CYS A CA 1
ATOM 805 C C . CYS A 1 102 ? 10.951 -0.611 -10.541 1.00 85.56 102 CYS A C 1
ATOM 807 O O . CYS A 1 102 ? 11.311 0.074 -9.594 1.00 85.56 102 CYS A O 1
ATOM 809 N N . ASN A 1 103 ? 9.872 -0.304 -11.255 1.00 86.88 103 ASN A N 1
ATOM 810 C CA . ASN A 1 103 ? 8.814 0.596 -10.799 1.00 86.88 103 ASN A CA 1
ATOM 811 C C . ASN A 1 103 ? 7.539 -0.230 -10.636 1.00 86.88 103 ASN A C 1
ATOM 813 O O . ASN A 1 103 ? 7.388 -1.271 -11.288 1.00 86.88 103 ASN A O 1
ATOM 817 N N . CYS A 1 104 ? 6.604 0.221 -9.803 1.00 90.06 104 CYS A N 1
ATOM 818 C CA . CYS A 1 104 ? 5.318 -0.452 -9.686 1.00 90.06 104 CYS A CA 1
ATOM 819 C C . CYS A 1 104 ? 4.129 0.498 -9.591 1.00 90.06 104 CYS A C 1
ATOM 821 O O . CYS A 1 104 ? 4.228 1.612 -9.080 1.00 90.06 104 CYS A O 1
ATOM 823 N N . TYR A 1 105 ? 2.986 -0.008 -10.042 1.00 91.38 105 TYR A N 1
ATOM 824 C CA . TYR A 1 105 ? 1.677 0.591 -9.858 1.00 91.38 105 TYR A CA 1
ATOM 825 C C . TYR A 1 105 ? 0.802 -0.345 -9.022 1.00 91.38 105 TYR A C 1
ATOM 827 O O . TYR A 1 105 ? 0.618 -1.511 -9.374 1.00 91.38 105 TYR A O 1
ATOM 835 N N . ILE A 1 106 ? 0.254 0.158 -7.922 1.00 94.62 106 ILE A N 1
ATOM 836 C CA . ILE A 1 106 ? -0.703 -0.544 -7.073 1.00 94.62 106 ILE A CA 1
ATOM 837 C C . ILE A 1 106 ? -2.058 -0.501 -7.771 1.00 94.62 106 ILE A C 1
ATOM 839 O O . ILE A 1 106 ? -2.646 0.567 -7.928 1.00 94.62 106 ILE A O 1
ATOM 843 N N . ALA A 1 107 ? -2.558 -1.664 -8.179 1.00 91.69 107 ALA A N 1
ATOM 844 C CA . ALA A 1 107 ? -3.873 -1.781 -8.795 1.00 91.69 107 ALA A CA 1
ATOM 845 C C . ALA A 1 107 ? -4.980 -1.759 -7.737 1.00 91.69 107 ALA A C 1
ATOM 847 O O . ALA A 1 107 ? -5.987 -1.072 -7.895 1.00 91.69 107 ALA A O 1
ATOM 848 N N . SER A 1 108 ? -4.781 -2.527 -6.665 1.00 94.75 108 SER A N 1
ATOM 849 C CA . SER A 1 108 ? -5.734 -2.672 -5.568 1.00 94.75 108 SER A CA 1
ATOM 850 C C . SER A 1 108 ? -5.069 -3.300 -4.348 1.00 94.75 108 SER A C 1
ATOM 852 O O . SER A 1 108 ? -4.091 -4.042 -4.485 1.00 94.75 108 SER A O 1
ATOM 854 N N . ALA A 1 109 ? -5.674 -3.121 -3.177 1.00 97.12 109 ALA A N 1
ATOM 855 C CA . ALA A 1 109 ? -5.364 -3.914 -1.996 1.00 97.12 109 ALA A CA 1
ATOM 856 C C . ALA A 1 109 ? -6.630 -4.291 -1.225 1.00 97.12 109 ALA A C 1
ATOM 858 O O . ALA A 1 109 ? -7.627 -3.576 -1.282 1.00 97.12 109 ALA A O 1
ATOM 859 N N . ALA A 1 110 ? -6.559 -5.402 -0.497 1.00 97.62 110 ALA A N 1
ATOM 860 C CA . ALA A 1 110 ? -7.620 -5.893 0.370 1.00 97.62 110 ALA A CA 1
ATOM 861 C C . ALA A 1 110 ? -7.053 -6.270 1.742 1.00 97.62 110 ALA A C 1
ATOM 863 O O . ALA A 1 110 ? -6.022 -6.944 1.841 1.00 97.62 110 ALA A O 1
ATOM 864 N N . GLY A 1 111 ? -7.740 -5.843 2.799 1.00 97.62 111 GLY A N 1
ATOM 865 C CA . GLY A 1 111 ? -7.373 -6.096 4.189 1.00 97.62 111 GLY A CA 1
ATOM 866 C C . GLY A 1 111 ? -7.697 -4.905 5.086 1.00 97.62 111 GLY A C 1
ATOM 867 O O . GLY A 1 111 ? -8.390 -3.978 4.672 1.00 97.62 111 GLY A O 1
ATOM 868 N N . CYS A 1 112 ? -7.182 -4.924 6.314 1.00 97.81 112 CYS A N 1
ATOM 869 C CA . CYS A 1 112 ? -7.403 -3.867 7.296 1.00 97.81 112 CYS A CA 1
ATOM 870 C C . CYS A 1 112 ? -6.088 -3.232 7.752 1.00 97.81 1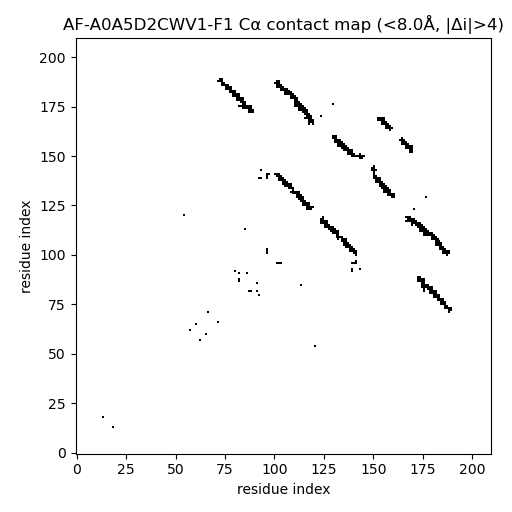12 CYS A C 1
ATOM 872 O O . CYS A 1 112 ? -5.077 -3.920 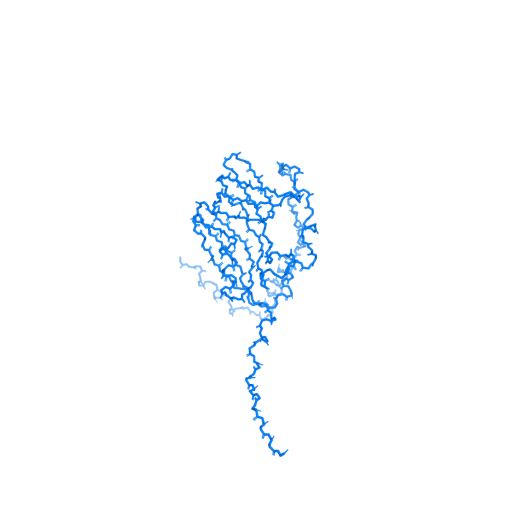7.913 1.00 97.81 112 CYS A O 1
ATOM 874 N N . VAL A 1 113 ? -6.128 -1.937 8.062 1.00 98.19 113 VAL A N 1
ATOM 875 C CA . VAL A 1 113 ? -5.020 -1.166 8.637 1.00 98.19 113 VAL A CA 1
ATOM 876 C C . VAL A 1 113 ? -5.309 -0.767 10.082 1.00 98.19 113 VAL A C 1
ATOM 878 O O . VAL A 1 113 ? -6.454 -0.535 10.482 1.00 98.19 113 VAL A O 1
ATOM 881 N N . ALA A 1 114 ? -4.250 -0.737 10.887 1.00 97.69 114 ALA A N 1
ATOM 882 C CA . ALA A 1 114 ? -4.279 -0.345 12.291 1.00 97.69 114 ALA A CA 1
ATOM 883 C C . ALA A 1 114 ? -3.942 1.136 12.458 1.00 97.69 114 ALA A C 1
ATOM 885 O O . ALA A 1 114 ? -4.433 1.779 13.382 1.00 97.69 114 ALA A O 1
ATOM 886 N N . ARG A 1 115 ? -3.109 1.669 11.560 1.00 97.88 115 ARG A N 1
ATOM 887 C CA . ARG A 1 115 ? -2.692 3.066 11.552 1.00 97.88 115 ARG A CA 1
ATOM 888 C C . ARG A 1 115 ? -2.503 3.557 10.128 1.00 97.88 115 ARG A C 1
ATOM 890 O O . ARG A 1 115 ? -1.888 2.853 9.334 1.00 97.88 115 ARG A O 1
ATOM 897 N N . ALA A 1 116 ? -3.001 4.750 9.835 1.00 97.50 116 ALA A N 1
ATOM 898 C CA . ALA A 1 116 ? -2.834 5.402 8.544 1.00 97.50 116 ALA A CA 1
ATOM 899 C C . ALA A 1 116 ? -2.528 6.889 8.736 1.00 97.50 116 ALA A C 1
ATOM 901 O O . ALA A 1 116 ? -3.315 7.609 9.354 1.00 97.50 116 ALA A O 1
ATOM 902 N N . SER A 1 117 ? -1.397 7.341 8.198 1.00 96.25 117 SER A N 1
ATOM 903 C CA . SER A 1 117 ? -1.074 8.763 8.065 1.00 96.25 117 SER A CA 1
ATOM 904 C C . SER A 1 117 ? -1.480 9.257 6.680 1.00 96.25 117 SER A C 1
ATOM 906 O O . SER A 1 117 ? -0.968 8.769 5.670 1.00 96.25 117 SER A O 1
ATOM 908 N N . ILE A 1 118 ? -2.427 10.192 6.643 1.00 94.62 118 ILE A N 1
ATOM 909 C CA . ILE A 1 118 ? -3.089 10.667 5.430 1.00 94.62 118 ILE A CA 1
ATOM 910 C C . ILE A 1 118 ? -2.891 12.179 5.298 1.00 94.62 118 ILE A C 1
ATOM 912 O O . ILE A 1 118 ? -2.906 12.908 6.286 1.00 94.62 118 ILE A O 1
ATOM 916 N N . LEU A 1 119 ? -2.720 12.645 4.067 1.00 92.88 119 LEU A N 1
ATOM 917 C CA . LEU A 1 119 ? -2.773 14.039 3.661 1.00 92.88 119 LEU A CA 1
ATOM 918 C C . LEU A 1 119 ? -4.080 14.284 2.899 1.00 92.88 119 LEU A C 1
ATOM 920 O O . LEU A 1 119 ? -4.259 13.796 1.780 1.00 92.88 119 LEU A O 1
ATOM 924 N N . GLU A 1 120 ? -4.969 15.066 3.504 1.00 89.25 120 GLU A N 1
ATOM 925 C CA . GLU A 1 120 ? -6.276 15.453 2.968 1.00 89.25 120 GLU A CA 1
ATOM 926 C C . GLU A 1 120 ? -6.338 16.983 2.879 1.00 89.25 120 GLU A C 1
ATOM 928 O O . GLU A 1 120 ? -6.090 17.680 3.862 1.00 89.25 120 GLU A O 1
ATOM 933 N N . CYS A 1 121 ? -6.590 17.527 1.686 1.00 86.25 121 CYS A N 1
ATOM 934 C CA . CYS A 1 121 ? -6.660 18.974 1.426 1.00 86.25 121 CYS A CA 1
ATOM 935 C C . CYS A 1 121 ? -5.465 19.778 1.992 1.00 86.25 121 CYS A C 1
ATOM 937 O O . CYS A 1 121 ? -5.622 20.876 2.522 1.00 86.25 121 CYS A O 1
ATOM 939 N N . GLY A 1 122 ? -4.255 19.205 1.937 1.00 84.38 122 GLY A N 1
ATOM 940 C CA . GLY A 1 122 ? -3.026 19.819 2.460 1.00 84.38 122 GLY A CA 1
ATOM 941 C C . GLY A 1 122 ? -2.818 19.673 3.974 1.00 84.38 122 GLY A C 1
ATOM 942 O O . GLY A 1 122 ? -1.795 20.118 4.491 1.00 84.38 122 GLY A O 1
ATOM 943 N N . THR A 1 123 ? -3.738 19.017 4.681 1.00 87.19 123 THR A N 1
ATOM 944 C CA . THR A 1 123 ? -3.647 18.751 6.120 1.00 87.19 123 THR A CA 1
ATOM 945 C C . THR A 1 123 ? -3.234 17.307 6.370 1.00 87.19 123 THR A C 1
ATOM 947 O O . THR A 1 123 ? -3.886 16.378 5.899 1.00 87.19 123 THR A O 1
ATOM 950 N N . ALA A 1 124 ? -2.136 17.108 7.102 1.00 92.12 124 ALA A N 1
ATOM 951 C CA . ALA A 1 124 ? -1.678 15.780 7.492 1.00 92.12 124 ALA A CA 1
ATOM 952 C C . ALA A 1 124 ? -2.336 15.353 8.811 1.00 92.12 124 ALA A C 1
ATOM 954 O O . ALA A 1 124 ? -2.214 16.040 9.826 1.00 92.12 124 ALA A O 1
ATOM 955 N N . SER A 1 125 ? -2.987 14.197 8.810 1.00 93.75 125 SER A N 1
ATOM 956 C CA . SER A 1 125 ? -3.594 13.567 9.979 1.00 93.75 125 SER A CA 1
ATOM 957 C C . SER A 1 125 ? -3.092 12.131 10.125 1.00 93.75 125 SER A C 1
ATOM 959 O O . SER A 1 125 ? -2.660 11.493 9.168 1.00 93.75 125 SER A O 1
ATOM 961 N N . THR A 1 126 ? -3.100 11.599 11.348 1.00 96.19 126 THR A N 1
ATOM 962 C CA . THR A 1 126 ? -2.800 10.182 11.598 1.00 96.19 126 THR A CA 1
ATOM 963 C C . THR A 1 126 ? -3.944 9.559 12.370 1.00 96.19 126 THR A C 1
ATOM 965 O O . THR A 1 126 ? -4.310 10.029 13.444 1.00 96.19 126 THR A O 1
ATOM 968 N N . HIS A 1 127 ? -4.502 8.496 11.805 1.00 94.88 127 HIS A N 1
ATOM 969 C CA . HIS A 1 127 ? -5.644 7.782 12.346 1.00 94.88 127 HIS A CA 1
ATOM 970 C C . HIS A 1 127 ? -5.189 6.415 12.843 1.00 94.88 127 HIS A C 1
ATOM 972 O O . HIS A 1 127 ? -4.648 5.623 12.073 1.00 94.88 127 HIS A O 1
ATOM 978 N N . GLU A 1 128 ? -5.428 6.120 14.118 1.00 96.25 128 G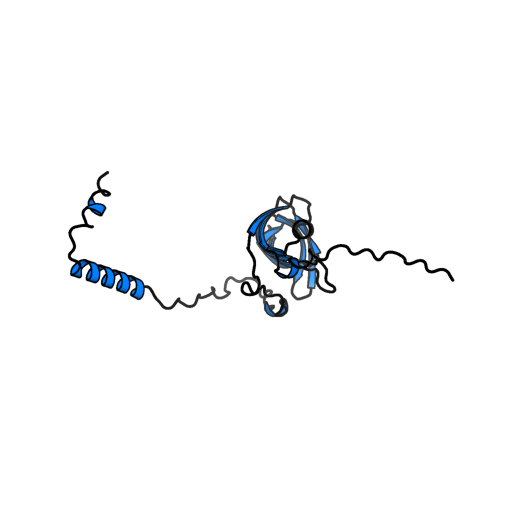LU A N 1
ATOM 979 C CA . GLU A 1 128 ? -5.207 4.799 14.714 1.00 96.25 128 GLU A CA 1
ATOM 980 C C . GLU A 1 128 ? -6.555 4.120 14.981 1.00 96.25 128 GLU A C 1
ATOM 982 O O . GLU A 1 128 ? -7.533 4.786 15.320 1.00 96.25 128 GLU A O 1
ATOM 987 N N . GLY A 1 129 ? -6.652 2.806 14.763 1.00 94.56 129 GLY A N 1
ATOM 988 C CA . GLY A 1 129 ? -7.909 2.077 14.913 1.00 94.56 129 GLY A CA 1
ATOM 989 C C . GLY A 1 129 ? -7.999 0.761 14.139 1.00 94.56 129 GLY A C 1
ATOM 990 O O . GLY A 1 129 ? -7.116 -0.096 14.178 1.00 94.56 129 GLY A O 1
ATOM 991 N N . SER A 1 130 ? -9.154 0.529 13.524 1.00 95.62 130 SER A N 1
ATOM 992 C CA . SER A 1 130 ? -9.438 -0.654 12.713 1.00 95.62 130 SER A CA 1
ATOM 993 C C . SER A 1 130 ? -10.162 -0.196 11.469 1.00 95.62 130 SER A C 1
ATOM 995 O O . SER A 1 130 ? -11.364 0.057 11.533 1.00 95.62 130 SER A O 1
ATOM 997 N N . TYR A 1 131 ? -9.430 -0.078 10.372 1.00 97.19 131 TYR A N 1
ATOM 998 C CA . TYR A 1 131 ? -9.984 0.468 9.146 1.00 97.19 131 TYR A CA 1
ATOM 999 C C . TYR A 1 131 ? -9.849 -0.540 8.019 1.00 97.19 131 TYR A C 1
ATOM 1001 O O . TYR A 1 131 ? -8.756 -1.043 7.772 1.00 97.19 131 TYR A O 1
ATOM 1009 N N . GLU A 1 132 ? -10.956 -0.858 7.365 1.00 97.44 132 GLU A N 1
ATOM 1010 C CA . GLU A 1 132 ? -10.954 -1.683 6.165 1.00 97.44 132 GLU A CA 1
ATOM 1011 C C . GLU A 1 132 ? -10.477 -0.846 4.978 1.00 97.44 132 GLU A C 1
ATOM 1013 O O . GLU A 1 132 ? -10.865 0.315 4.822 1.00 97.44 132 GLU A O 1
ATOM 1018 N N . ILE A 1 133 ? -9.613 -1.430 4.152 1.00 97.75 133 ILE A N 1
ATOM 1019 C CA . ILE A 1 133 ? -9.170 -0.813 2.906 1.00 97.75 133 ILE A CA 1
ATOM 1020 C C . ILE A 1 133 ? -10.306 -0.943 1.894 1.00 97.75 133 ILE A C 1
ATOM 1022 O O . ILE A 1 133 ? -10.594 -2.039 1.420 1.00 97.75 133 ILE A O 1
ATOM 1026 N N . VAL A 1 134 ? -10.919 0.186 1.541 1.00 97.00 134 VAL A N 1
ATOM 1027 C CA . VAL A 1 134 ? -11.937 0.255 0.480 1.00 97.00 134 VAL A CA 1
ATOM 1028 C C . VAL A 1 134 ? -11.258 0.349 -0.883 1.00 97.00 134 VAL A C 1
ATOM 1030 O O . VAL A 1 134 ? -11.641 -0.332 -1.832 1.00 97.00 134 VAL A O 1
ATOM 1033 N N . SER A 1 135 ? -10.216 1.175 -0.971 1.00 95.69 135 SER A N 1
ATOM 1034 C CA . SER A 1 135 ? -9.367 1.280 -2.153 1.00 95.69 135 SER A CA 1
ATOM 1035 C C . SER A 1 135 ? -7.959 1.713 -1.773 1.00 95.69 135 SER A C 1
ATOM 1037 O O . SER A 1 135 ? -7.773 2.586 -0.925 1.00 95.69 135 SER A O 1
ATOM 1039 N N . LEU A 1 136 ? -6.973 1.124 -2.442 1.00 96.50 136 LEU A N 1
ATOM 1040 C CA . LEU A 1 136 ? -5.573 1.520 -2.382 1.00 96.50 136 LEU A CA 1
ATOM 1041 C C . LEU A 1 136 ? -5.022 1.462 -3.803 1.00 96.50 136 LEU A C 1
ATOM 1043 O O . LEU A 1 136 ? -4.971 0.387 -4.403 1.00 96.50 136 LEU A O 1
ATOM 1047 N N . THR A 1 137 ? -4.627 2.611 -4.331 1.00 94.75 137 THR A N 1
ATOM 1048 C CA . THR A 1 137 ? -4.143 2.746 -5.707 1.00 94.75 137 THR A CA 1
ATOM 1049 C C . THR A 1 137 ? -3.030 3.777 -5.728 1.00 94.75 137 THR A C 1
ATOM 1051 O O . THR A 1 137 ? -3.033 4.725 -4.947 1.00 94.75 137 THR A O 1
ATOM 1054 N N . GLY A 1 138 ? -2.056 3.612 -6.612 1.00 91.38 138 GLY A N 1
ATOM 1055 C CA . GLY A 1 138 ? -0.959 4.563 -6.702 1.00 91.38 138 GLY A CA 1
ATOM 1056 C C . GLY A 1 138 ? 0.278 3.961 -7.316 1.00 91.38 138 GLY A C 1
ATOM 1057 O O . GLY A 1 138 ? 0.224 2.898 -7.925 1.00 91.38 138 GLY A O 1
ATOM 1058 N N . HIS A 1 139 ? 1.402 4.635 -7.144 1.00 88.25 139 HIS A N 1
ATOM 1059 C CA . HIS A 1 139 ? 2.659 4.217 -7.737 1.00 88.25 139 HIS A CA 1
ATOM 1060 C C . HIS A 1 139 ? 3.824 4.360 -6.770 1.00 88.25 139 HIS A C 1
ATOM 1062 O O . HIS A 1 139 ? 3.783 5.155 -5.830 1.00 88.25 139 HIS A O 1
ATOM 1068 N N . VAL A 1 140 ? 4.876 3.608 -7.071 1.00 88.75 140 VAL A N 1
ATOM 1069 C CA . VAL A 1 140 ? 6.187 3.693 -6.438 1.00 88.75 140 VAL A CA 1
ATOM 1070 C C . VAL A 1 140 ? 7.228 3.587 -7.548 1.00 88.75 140 VAL A C 1
ATOM 1072 O O . VAL A 1 140 ? 7.228 2.610 -8.303 1.00 88.75 140 VAL A O 1
ATOM 1075 N N . SER A 1 141 ? 8.087 4.595 -7.656 1.00 84.00 141 SER A N 1
ATOM 1076 C CA . SER A 1 141 ? 9.074 4.728 -8.724 1.00 84.00 141 SER A CA 1
ATOM 1077 C C . SER A 1 141 ? 10.485 4.870 -8.168 1.00 84.00 141 SER A C 1
ATOM 1079 O O . SER A 1 141 ? 10.710 5.525 -7.152 1.00 84.00 141 SER A O 1
ATOM 1081 N N . MET A 1 142 ? 11.446 4.288 -8.878 1.00 79.06 142 MET A N 1
ATOM 1082 C CA . MET A 1 142 ? 12.868 4.447 -8.608 1.00 79.06 142 MET A CA 1
ATOM 1083 C C . MET A 1 142 ? 13.455 5.638 -9.376 1.00 79.06 142 MET A C 1
ATOM 1085 O O . MET A 1 142 ? 13.047 5.893 -10.512 1.00 79.06 142 MET A O 1
ATOM 1089 N N . PRO A 1 143 ? 14.500 6.290 -8.838 1.00 72.38 143 PRO A N 1
ATOM 1090 C CA . PRO A 1 143 ? 14.988 6.182 -7.463 1.00 72.38 143 PRO A CA 1
ATOM 1091 C C . PRO A 1 143 ? 13.987 6.702 -6.425 1.00 72.38 143 PRO A C 1
ATOM 1093 O O . PRO A 1 143 ? 13.456 7.806 -6.552 1.00 72.38 143 PRO A O 1
ATOM 1096 N N . LEU A 1 144 ? 13.803 5.929 -5.354 1.00 71.25 144 LEU A N 1
ATOM 1097 C CA . LEU A 1 144 ? 13.122 6.389 -4.151 1.00 71.25 144 LEU A CA 1
ATOM 1098 C C . LEU A 1 144 ? 13.955 7.526 -3.545 1.00 71.25 144 LEU A C 1
ATOM 1100 O O . LEU A 1 144 ? 15.113 7.315 -3.187 1.00 71.25 144 LEU A O 1
ATOM 1104 N N . ASN A 1 145 ? 13.368 8.720 -3.423 1.00 63.56 145 ASN A N 1
ATOM 1105 C CA . ASN A 1 145 ? 13.991 9.933 -2.866 1.00 63.56 145 ASN A CA 1
ATOM 1106 C C . ASN A 1 145 ? 14.967 10.695 -3.791 1.00 63.56 145 ASN A C 1
ATOM 1108 O O . ASN A 1 145 ? 16.035 11.138 -3.361 1.00 63.56 145 ASN A O 1
ATOM 1112 N N . LEU A 1 146 ? 14.589 10.943 -5.049 1.00 54.16 146 LEU A N 1
ATOM 1113 C CA . LEU A 1 146 ? 15.206 12.007 -5.861 1.00 54.16 146 LEU A CA 1
ATOM 1114 C C . LEU A 1 146 ? 14.794 13.405 -5.345 1.00 54.16 146 LEU A C 1
ATOM 1116 O O . LEU A 1 146 ? 14.002 14.118 -5.958 1.00 54.16 146 LEU A O 1
ATOM 1120 N N . GLY A 1 147 ? 15.323 13.827 -4.196 1.00 60.84 147 GLY A N 1
ATOM 1121 C CA . GLY A 1 147 ? 15.092 15.173 -3.660 1.00 60.84 147 GLY A CA 1
ATOM 1122 C C . GLY A 1 147 ? 13.768 15.340 -2.900 1.00 60.84 147 GLY A C 1
ATOM 1123 O O . GLY A 1 147 ? 13.574 14.709 -1.868 1.00 60.84 147 GLY A O 1
ATOM 1124 N N . ARG A 1 148 ? 12.900 16.271 -3.338 1.00 53.09 148 ARG A N 1
ATOM 1125 C CA . ARG A 1 148 ? 11.742 16.794 -2.566 1.00 53.09 148 ARG A CA 1
ATOM 1126 C C . ARG A 1 148 ? 10.488 15.901 -2.603 1.00 53.09 148 ARG A C 1
ATOM 1128 O O . ARG A 1 148 ? 9.533 16.199 -1.891 1.00 53.09 148 ARG A O 1
ATOM 1135 N N . SER A 1 149 ? 10.473 14.845 -3.418 1.00 61.16 149 SER A N 1
ATOM 1136 C CA . SER A 1 149 ? 9.359 13.896 -3.533 1.00 61.16 149 SER A CA 1
ATOM 1137 C C . SER A 1 149 ? 9.762 12.509 -3.025 1.00 61.16 149 SER A C 1
ATOM 1139 O O . SER A 1 149 ? 10.865 12.025 -3.280 1.00 61.16 149 SER A O 1
ATOM 1141 N N . ASN A 1 150 ? 8.848 11.842 -2.318 1.00 68.25 150 ASN A N 1
ATOM 1142 C CA . ASN A 1 150 ? 9.106 10.565 -1.638 1.00 68.25 150 ASN A CA 1
ATOM 1143 C C . ASN A 1 150 ? 9.241 9.364 -2.603 1.00 68.25 150 ASN A C 1
ATOM 1145 O O . ASN A 1 150 ? 9.288 8.219 -2.165 1.00 68.25 150 ASN A O 1
ATOM 1149 N N . GLY A 1 151 ? 9.268 9.593 -3.922 1.00 77.88 151 GLY A N 1
ATOM 1150 C CA . GLY A 1 151 ? 9.306 8.535 -4.940 1.00 77.88 151 GLY A CA 1
ATOM 1151 C C . GLY A 1 151 ? 8.036 7.674 -5.014 1.00 77.88 151 GLY A C 1
ATOM 1152 O O . GLY A 1 151 ? 8.016 6.681 -5.737 1.00 77.88 151 GLY A O 1
ATOM 1153 N N . TYR A 1 152 ? 6.975 8.026 -4.283 1.00 86.56 152 TYR A N 1
ATOM 1154 C CA . TYR A 1 152 ? 5.680 7.354 -4.338 1.00 86.56 152 TYR A CA 1
ATOM 1155 C C . TYR A 1 152 ? 4.519 8.340 -4.205 1.00 86.56 152 TYR A C 1
ATOM 1157 O O . TYR A 1 152 ? 4.617 9.354 -3.515 1.00 86.56 152 TYR A O 1
ATOM 1165 N N . GLY A 1 153 ? 3.397 7.987 -4.832 1.00 89.62 153 GLY A N 1
ATOM 1166 C CA . GLY A 1 153 ? 2.119 8.684 -4.721 1.00 89.62 153 GLY A CA 1
ATOM 1167 C C . GLY A 1 153 ? 1.004 7.658 -4.582 1.00 89.62 153 GLY A C 1
ATOM 1168 O O . GLY A 1 153 ? 0.606 7.037 -5.570 1.00 89.62 153 GLY A O 1
ATOM 1169 N N . ILE A 1 154 ? 0.543 7.445 -3.348 1.00 93.06 154 ILE A N 1
ATOM 1170 C CA . ILE A 1 154 ? -0.430 6.403 -3.002 1.00 93.06 154 ILE A CA 1
ATOM 1171 C C . ILE A 1 154 ? -1.676 7.061 -2.426 1.00 93.06 154 ILE A C 1
ATOM 1173 O O . ILE A 1 154 ? -1.596 7.788 -1.440 1.00 93.06 154 ILE A O 1
ATOM 1177 N N . LEU A 1 155 ? -2.819 6.790 -3.047 1.00 94.44 155 LEU A N 1
ATOM 1178 C CA . LEU A 1 155 ? -4.140 7.224 -2.621 1.00 94.44 155 LEU A CA 1
ATOM 1179 C C . LEU A 1 155 ? -4.830 6.077 -1.884 1.00 94.44 155 LEU A C 1
ATOM 1181 O O . LEU A 1 155 ? -4.821 4.931 -2.348 1.00 94.44 155 LEU A O 1
ATOM 1185 N N . ILE A 1 156 ? -5.451 6.394 -0.753 1.00 96.81 156 ILE A N 1
ATOM 1186 C CA . ILE A 1 156 ? -6.167 5.423 0.065 1.00 96.81 156 ILE A CA 1
ATOM 1187 C C . ILE A 1 156 ? -7.552 5.930 0.454 1.00 96.81 156 ILE A C 1
ATOM 1189 O O . ILE A 1 156 ? -7.749 7.109 0.746 1.00 96.81 156 ILE A O 1
ATOM 1193 N N . THR A 1 157 ? -8.508 5.009 0.502 1.00 97.00 157 THR A N 1
ATOM 1194 C CA . THR A 1 157 ? -9.821 5.215 1.112 1.00 97.00 157 THR A CA 1
ATOM 1195 C C . THR A 1 157 ? -10.070 4.107 2.121 1.00 97.00 157 THR A C 1
ATOM 1197 O O . THR A 1 157 ? -9.858 2.924 1.839 1.00 97.00 157 THR A O 1
ATOM 1200 N N . LEU A 1 158 ? -10.502 4.509 3.310 1.00 96.94 158 LEU A N 1
ATOM 1201 C CA . LEU A 1 158 ? -10.635 3.672 4.487 1.00 96.94 158 LEU A CA 1
ATOM 1202 C C . LEU A 1 158 ? -12.050 3.756 5.044 1.00 96.94 158 LEU A C 1
ATOM 1204 O O . LEU A 1 158 ? -12.608 4.845 5.174 1.00 96.94 158 LEU A O 1
ATOM 1208 N N . ALA A 1 159 ? -12.597 2.607 5.429 1.00 96.62 159 ALA A N 1
ATOM 1209 C CA . ALA A 1 159 ? -13.859 2.516 6.145 1.00 96.62 159 ALA A CA 1
ATOM 1210 C C . ALA A 1 159 ? -13.607 2.132 7.604 1.00 96.62 159 ALA A C 1
ATOM 1212 O O . ALA A 1 159 ? -12.930 1.150 7.910 1.00 96.62 159 ALA A O 1
ATOM 1213 N N . SER A 1 160 ? -14.165 2.913 8.519 1.00 93.19 160 SER A N 1
ATOM 1214 C CA . SER A 1 160 ? -14.262 2.544 9.926 1.00 93.19 160 SER A CA 1
ATOM 1215 C C . SER A 1 160 ? -15.434 1.592 10.134 1.00 93.19 160 SER A C 1
ATOM 1217 O O . SER A 1 160 ? -16.443 1.672 9.440 1.00 93.19 160 SER A O 1
ATOM 1219 N N . LYS A 1 161 ? -15.359 0.764 11.179 1.00 86.75 161 LYS A N 1
ATOM 1220 C CA . LYS A 1 161 ? -16.495 -0.057 11.633 1.00 86.75 161 LYS A CA 1
ATOM 1221 C C . LYS A 1 161 ? -17.716 0.782 12.052 1.00 86.75 161 LYS A C 1
ATOM 1223 O O . LYS A 1 161 ? -18.815 0.254 12.143 1.00 86.75 161 LYS A O 1
ATOM 1228 N N . ASN A 1 162 ? -17.522 2.072 12.313 1.00 86.56 162 ASN A N 1
ATOM 1229 C CA . ASN A 1 162 ? -18.580 3.006 12.701 1.00 86.56 162 ASN A CA 1
ATOM 1230 C C . ASN A 1 162 ? -19.246 3.681 11.482 1.00 86.56 162 ASN A C 1
ATOM 1232 O O . ASN A 1 162 ? -19.668 4.828 11.587 1.00 86.56 162 ASN A O 1
ATOM 1236 N N . ASP A 1 163 ? -19.255 3.014 10.323 1.00 77.94 163 ASP A N 1
ATOM 1237 C CA . ASP A 1 163 ? -19.832 3.473 9.047 1.00 77.94 163 ASP A CA 1
ATOM 1238 C C . ASP A 1 163 ? -19.272 4.800 8.490 1.00 77.94 163 ASP A C 1
ATOM 1240 O O . ASP A 1 163 ? -19.823 5.381 7.555 1.00 77.94 163 ASP A O 1
ATOM 1244 N N . SER A 1 164 ? -18.148 5.287 9.022 1.00 90.62 164 SER A N 1
ATOM 1245 C CA . SER A 1 164 ? -17.473 6.486 8.519 1.00 90.62 164 SER A CA 1
ATOM 1246 C C . SER A 1 164 ? -16.410 6.119 7.487 1.00 90.62 164 SER A C 1
ATOM 1248 O O . SER A 1 164 ? -15.568 5.257 7.757 1.00 90.62 164 SER A O 1
ATOM 1250 N N . VAL A 1 165 ? -16.377 6.829 6.362 1.00 94.69 165 VAL A N 1
ATOM 1251 C CA . VAL A 1 165 ? -15.353 6.674 5.321 1.00 94.69 165 VAL A CA 1
ATOM 1252 C C . VAL A 1 165 ? -14.516 7.943 5.241 1.00 94.69 165 VAL A C 1
ATOM 1254 O O . VAL A 1 165 ? -15.058 9.044 5.266 1.00 94.69 165 VAL A O 1
ATOM 1257 N N . PHE A 1 166 ? -13.201 7.787 5.151 1.00 94.12 166 PHE A N 1
ATOM 1258 C CA . PHE A 1 166 ? -12.251 8.887 4.984 1.00 94.12 166 PHE A CA 1
ATOM 1259 C C . PHE A 1 166 ? -11.095 8.440 4.086 1.00 94.12 166 PHE A C 1
ATOM 1261 O O . PHE A 1 166 ? -10.904 7.244 3.849 1.00 94.12 166 PHE A O 1
ATOM 1268 N N . GLY A 1 167 ? -10.328 9.380 3.540 1.00 94.88 167 GLY A N 1
ATOM 1269 C CA . GLY A 1 167 ? -9.270 9.048 2.595 1.00 94.88 167 GLY A CA 1
ATOM 1270 C C . GLY A 1 167 ? -8.418 10.240 2.196 1.00 94.88 167 GLY A C 1
ATOM 1271 O O . GLY A 1 167 ? -8.661 11.365 2.614 1.00 94.88 167 GLY A O 1
ATOM 1272 N N . GLY A 1 168 ? -7.401 9.969 1.388 1.00 93.88 168 GLY A N 1
ATOM 1273 C CA . GLY A 1 168 ? -6.436 10.960 0.926 1.00 93.88 168 GLY A CA 1
ATOM 1274 C C . GLY A 1 168 ? -5.121 10.299 0.536 1.00 93.88 168 GLY A C 1
ATOM 1275 O O . GLY A 1 168 ? -5.049 9.078 0.363 1.00 93.88 168 GLY A O 1
ATOM 1276 N N . TYR A 1 169 ? -4.070 11.098 0.387 1.00 93.25 169 TYR A N 1
ATOM 1277 C CA . TYR A 1 169 ? -2.750 10.577 0.042 1.00 93.25 169 TYR A CA 1
ATOM 1278 C C . TYR A 1 169 ? -2.049 10.020 1.270 1.00 93.25 169 TYR A C 1
ATOM 1280 O O . TYR A 1 169 ? -2.075 10.633 2.329 1.00 93.25 169 TYR A O 1
ATOM 1288 N N . VAL A 1 170 ? -1.372 8.887 1.137 1.00 94.38 170 VAL A N 1
ATOM 1289 C CA . VAL A 1 170 ? -0.532 8.363 2.211 1.00 94.38 170 VAL A CA 1
ATOM 1290 C C . VAL A 1 170 ? 0.680 9.276 2.371 1.00 94.38 170 VAL A C 1
ATOM 1292 O O . VAL A 1 170 ? 1.471 9.437 1.444 1.00 94.38 170 VAL A O 1
ATOM 1295 N N . SER A 1 171 ? 0.821 9.879 3.547 1.00 92.44 171 SER A N 1
ATOM 1296 C CA . SER A 1 171 ? 1.885 10.844 3.855 1.00 92.44 171 SER A CA 1
ATOM 1297 C C . SER A 1 171 ? 2.888 10.338 4.889 1.00 92.44 171 SER A C 1
ATOM 1299 O O . SER A 1 171 ? 3.820 11.053 5.255 1.00 92.44 171 SER A O 1
ATOM 1301 N N . GLY A 1 172 ? 2.691 9.119 5.387 1.00 92.50 172 GLY A N 1
ATOM 1302 C CA . GLY A 1 172 ? 3.495 8.526 6.444 1.00 92.50 172 GLY A CA 1
ATOM 1303 C C . GLY A 1 172 ? 3.138 7.055 6.670 1.00 92.50 172 GLY A C 1
ATOM 1304 O O . GLY A 1 172 ? 2.680 6.395 5.736 1.00 92.50 172 GLY A O 1
ATOM 1305 N N . PRO A 1 173 ? 3.332 6.531 7.894 1.00 95.12 173 PRO A N 1
ATOM 1306 C CA . PRO A 1 173 ? 3.146 5.115 8.186 1.00 95.12 173 PRO A CA 1
ATOM 1307 C C . PRO A 1 173 ? 1.751 4.592 7.835 1.00 95.12 173 PRO A C 1
ATOM 1309 O O . PRO A 1 173 ? 0.731 5.172 8.226 1.00 95.12 173 PRO A O 1
ATOM 1312 N N . LEU A 1 174 ? 1.717 3.434 7.176 1.00 97.50 174 LEU A N 1
ATOM 1313 C CA . LEU A 1 174 ? 0.492 2.703 6.870 1.00 97.50 174 LEU A CA 1
ATOM 1314 C C . LEU A 1 174 ? 0.620 1.268 7.390 1.00 97.50 174 LEU A C 1
ATOM 1316 O O . LEU A 1 174 ? 1.121 0.377 6.708 1.00 97.50 174 LEU A O 1
ATOM 1320 N N . ILE A 1 175 ? 0.200 1.054 8.636 1.00 98.50 175 ILE A N 1
ATOM 1321 C CA . ILE A 1 175 ? 0.454 -0.185 9.376 1.00 98.50 175 ILE A CA 1
ATOM 1322 C C . ILE A 1 175 ? -0.689 -1.173 9.171 1.00 98.50 175 ILE A C 1
ATOM 1324 O O . ILE A 1 175 ? -1.844 -0.876 9.487 1.00 98.50 175 ILE A O 1
ATOM 1328 N N . ALA A 1 176 ? -0.363 -2.372 8.700 1.00 98.56 176 ALA A N 1
ATOM 1329 C CA . ALA A 1 176 ? -1.311 -3.457 8.505 1.00 98.56 176 ALA A CA 1
ATOM 1330 C C . ALA A 1 176 ? -1.845 -3.989 9.848 1.00 98.56 176 ALA A C 1
ATOM 1332 O O . ALA A 1 176 ? -1.093 -4.225 10.791 1.00 98.56 176 ALA A O 1
ATOM 1333 N N . LYS A 1 177 ? -3.158 -4.210 9.937 1.00 98.00 177 LYS A N 1
ATOM 1334 C CA . LYS A 1 177 ? -3.811 -4.866 11.084 1.00 98.00 177 LYS A CA 1
ATOM 1335 C C . LYS A 1 177 ? -4.084 -6.343 10.841 1.00 98.00 177 LYS A C 1
ATOM 1337 O O . LYS A 1 177 ? -4.114 -7.136 11.773 1.00 98.00 177 LYS A O 1
ATOM 1342 N N . THR A 1 178 ? -4.350 -6.691 9.590 1.00 98.00 178 THR A N 1
ATOM 1343 C CA . THR A 1 178 ? -4.487 -8.066 9.108 1.00 98.00 178 THR A CA 1
ATOM 1344 C C . THR A 1 178 ? -3.438 -8.302 8.035 1.00 98.00 178 THR A C 1
ATOM 1346 O O . THR A 1 178 ? -2.748 -7.370 7.633 1.00 98.00 178 THR A O 1
ATOM 1349 N N . ASN A 1 179 ? -3.340 -9.525 7.518 1.00 98.25 179 ASN A N 1
ATOM 1350 C CA . ASN A 1 179 ? -2.596 -9.719 6.279 1.00 98.25 179 ASN A CA 1
ATOM 1351 C C . ASN A 1 179 ? -3.288 -8.921 5.169 1.00 98.25 179 ASN A C 1
ATOM 1353 O O . ASN A 1 179 ? -4.486 -9.101 4.939 1.00 98.25 179 ASN A O 1
ATOM 1357 N N . VAL A 1 180 ? -2.546 -8.023 4.528 1.00 98.50 180 VAL A N 1
ATOM 1358 C CA . VAL A 1 180 ? -3.034 -7.195 3.425 1.00 98.50 180 VAL A CA 1
ATOM 1359 C C . VAL A 1 180 ? -2.503 -7.780 2.129 1.00 98.50 180 VAL A C 1
ATOM 1361 O O . VAL A 1 180 ? -1.295 -7.945 1.953 1.00 98.50 180 VAL A O 1
ATOM 1364 N N . GLN A 1 181 ? -3.418 -8.124 1.231 1.00 98.06 181 GLN A N 1
ATOM 1365 C CA . GLN A 1 181 ? -3.091 -8.611 -0.102 1.00 98.06 181 GLN A CA 1
ATOM 1366 C C . GLN A 1 181 ? -3.088 -7.436 -1.063 1.00 98.06 181 GLN A C 1
ATOM 1368 O O . GLN A 1 181 ? -4.070 -6.704 -1.154 1.00 98.06 181 GLN A O 1
ATOM 1373 N N . ILE A 1 182 ? -1.990 -7.267 -1.786 1.00 97.75 182 ILE A N 1
ATOM 1374 C CA . ILE A 1 182 ? -1.782 -6.157 -2.707 1.00 97.75 182 ILE A CA 1
ATOM 1375 C C . ILE A 1 182 ? -1.557 -6.733 -4.093 1.00 97.75 182 ILE A C 1
ATOM 1377 O O . ILE A 1 182 ? -0.696 -7.590 -4.283 1.00 97.75 182 ILE A O 1
ATOM 1381 N N . VAL A 1 183 ? -2.325 -6.250 -5.062 1.00 95.88 183 VAL A N 1
ATOM 1382 C CA . VAL A 1 183 ? -2.127 -6.554 -6.479 1.00 95.88 183 VAL A CA 1
ATOM 1383 C C . VAL A 1 183 ? -1.448 -5.355 -7.114 1.00 95.88 183 VAL A C 1
ATOM 1385 O O . VAL A 1 183 ? -1.941 -4.228 -7.026 1.00 95.88 183 VAL A O 1
ATOM 1388 N N . LEU A 1 184 ? -0.312 -5.599 -7.755 1.00 94.50 184 LEU A N 1
ATOM 1389 C CA . LEU A 1 184 ? 0.500 -4.569 -8.381 1.00 94.50 184 LEU A CA 1
ATOM 1390 C C . LEU A 1 184 ? 0.946 -4.981 -9.782 1.00 94.50 184 LEU A C 1
ATOM 1392 O O . LEU A 1 184 ? 1.040 -6.163 -10.116 1.00 94.50 184 LEU A O 1
ATOM 1396 N N . TRP A 1 185 ? 1.254 -3.978 -10.591 1.00 90.69 185 TRP A N 1
ATOM 1397 C CA . TRP A 1 185 ? 1.893 -4.126 -11.889 1.00 90.69 185 TRP A CA 1
ATOM 1398 C C . TRP A 1 185 ? 3.304 -3.587 -11.775 1.00 90.69 185 TRP A C 1
ATOM 1400 O O . TRP A 1 185 ? 3.485 -2.401 -11.503 1.00 90.69 185 TRP A O 1
ATOM 1410 N N . ARG A 1 186 ? 4.306 -4.440 -11.975 1.00 87.94 186 ARG A N 1
ATOM 1411 C CA . ARG A 1 186 ? 5.699 -3.994 -12.037 1.00 87.94 186 ARG A CA 1
ATOM 1412 C C . ARG A 1 186 ? 6.132 -3.806 -13.483 1.00 87.94 186 ARG A C 1
ATOM 1414 O O . ARG A 1 186 ? 5.733 -4.581 -14.349 1.00 87.94 186 ARG A O 1
ATOM 1421 N N . PHE A 1 187 ? 6.970 -2.810 -13.723 1.00 84.69 187 PHE A N 1
ATOM 1422 C CA . PHE A 1 187 ? 7.534 -2.516 -15.035 1.00 84.69 187 PHE A CA 1
ATOM 1423 C C . PHE A 1 187 ? 8.915 -1.875 -14.880 1.00 84.69 187 PHE A C 1
ATOM 1425 O O . PHE A 1 187 ? 9.228 -1.253 -13.865 1.00 84.69 187 PHE A O 1
ATOM 1432 N N . THR A 1 188 ? 9.765 -2.032 -15.886 1.00 78.12 188 T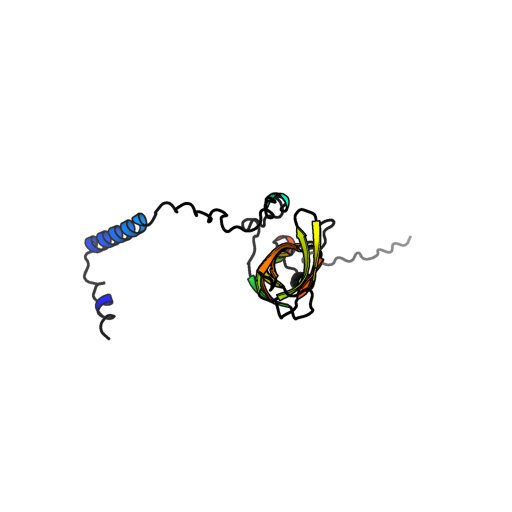HR A N 1
ATOM 1433 C CA . THR A 1 188 ? 11.092 -1.402 -15.936 1.00 78.12 188 THR A CA 1
ATOM 1434 C C . THR A 1 188 ? 11.044 -0.213 -16.882 1.00 78.12 188 THR A C 1
ATOM 1436 O O . THR A 1 188 ? 10.575 -0.366 -18.010 1.00 78.12 188 THR A O 1
ATOM 1439 N N . SER A 1 189 ? 11.538 0.953 -16.465 1.00 66.31 189 SER A N 1
ATOM 1440 C CA . SER A 1 189 ? 11.718 2.075 -17.389 1.00 66.31 189 SER A CA 1
ATOM 1441 C C . SER A 1 189 ? 12.890 1.788 -18.344 1.00 66.31 189 SER A C 1
ATOM 1443 O O . SER A 1 189 ? 13.886 1.179 -17.940 1.00 66.31 189 SER A O 1
ATOM 1445 N N . PRO A 1 190 ? 12.813 2.220 -19.614 1.00 56.03 190 PRO A N 1
ATOM 1446 C CA . PRO A 1 190 ? 13.847 1.940 -20.614 1.00 56.03 190 PRO A CA 1
ATOM 1447 C C . PRO A 1 190 ? 15.223 2.541 -20.271 1.00 56.03 190 PRO A C 1
ATOM 1449 O O . PRO A 1 190 ? 16.234 2.044 -20.758 1.00 56.03 190 PRO A O 1
ATOM 1452 N N . SER A 1 191 ? 15.290 3.541 -19.386 1.00 52.38 191 SER A N 1
ATOM 1453 C CA . SER A 1 191 ? 16.540 4.181 -18.952 1.00 52.38 191 SER A CA 1
ATOM 1454 C C . SER A 1 191 ? 17.446 3.305 -18.075 1.00 52.38 191 SER A C 1
ATOM 1456 O O . SER A 1 191 ? 18.599 3.663 -17.859 1.00 52.38 191 SER A O 1
ATOM 1458 N N . ALA A 1 192 ? 16.978 2.147 -17.591 1.00 50.50 192 ALA A N 1
ATOM 1459 C CA . ALA A 1 192 ? 17.797 1.229 -16.792 1.00 50.50 192 ALA A CA 1
ATOM 1460 C C . ALA A 1 192 ? 18.655 0.259 -17.633 1.00 50.50 192 ALA A C 1
ATOM 1462 O O . ALA A 1 192 ? 19.489 -0.455 -17.081 1.00 50.50 192 ALA A O 1
ATOM 1463 N N . LYS A 1 193 ? 18.467 0.207 -18.961 1.00 42.28 193 LYS A N 1
ATOM 1464 C CA . LYS A 1 193 ? 19.176 -0.748 -19.836 1.00 42.28 193 LYS A CA 1
ATOM 1465 C C . LYS A 1 193 ? 20.551 -0.281 -20.334 1.00 42.28 193 LYS A C 1
ATOM 1467 O O . LYS A 1 193 ? 21.222 -1.062 -20.999 1.00 42.28 193 LYS A O 1
ATOM 1472 N N . GLU A 1 194 ? 21.007 0.926 -19.992 1.00 40.31 194 GLU A N 1
ATOM 1473 C CA . GLU A 1 194 ? 22.277 1.479 -20.507 1.00 40.31 194 GLU A CA 1
ATOM 1474 C C . GLU A 1 194 ? 23.396 1.640 -19.459 1.00 40.31 194 GLU A C 1
ATOM 1476 O O . GLU A 1 194 ? 24.432 2.226 -19.753 1.00 40.31 194 GLU A O 1
ATOM 1481 N N . ALA A 1 195 ? 23.257 1.081 -18.251 1.00 43.84 195 ALA A N 1
ATOM 1482 C CA . ALA A 1 195 ? 24.283 1.193 -17.201 1.00 43.84 195 ALA A CA 1
ATOM 1483 C C . ALA A 1 195 ? 25.128 -0.080 -16.985 1.00 43.84 195 ALA A C 1
ATOM 1485 O O . ALA A 1 195 ? 25.782 -0.218 -15.953 1.00 43.84 195 ALA A O 1
ATOM 1486 N N . SER A 1 196 ? 25.137 -1.026 -17.930 1.00 38.72 196 SER A N 1
ATOM 1487 C CA . SER A 1 196 ? 25.931 -2.257 -17.800 1.00 38.72 196 SER A CA 1
ATOM 1488 C C . SER A 1 196 ? 26.726 -2.618 -19.053 1.00 38.72 196 SER A C 1
ATOM 1490 O O . SER A 1 196 ? 26.739 -3.778 -19.444 1.00 38.72 196 SER A O 1
ATOM 1492 N N . THR A 1 197 ? 27.412 -1.654 -19.670 1.00 39.97 197 THR A N 1
ATOM 1493 C CA . THR A 1 197 ? 28.576 -1.918 -20.539 1.00 39.97 197 THR A CA 1
ATOM 1494 C C . THR A 1 197 ? 29.471 -0.677 -20.635 1.00 39.97 197 THR A C 1
ATOM 1496 O O . THR A 1 197 ? 29.386 0.088 -21.589 1.00 39.97 197 THR A O 1
ATOM 1499 N N . SER A 1 198 ? 30.384 -0.494 -19.685 1.00 34.44 198 SER A N 1
ATOM 1500 C CA . SER A 1 198 ? 31.656 0.182 -19.965 1.00 34.44 198 SER A CA 1
ATOM 1501 C C . SER A 1 198 ? 32.743 -0.520 -19.167 1.00 34.44 198 SER A C 1
ATOM 1503 O O . SER A 1 198 ? 32.785 -0.446 -17.939 1.00 34.44 198 SER A O 1
ATOM 1505 N N . GLY A 1 199 ? 33.532 -1.305 -19.898 1.00 32.28 199 GLY A N 1
ATOM 1506 C CA . GLY A 1 199 ? 34.585 -2.166 -19.392 1.00 32.28 199 GLY A CA 1
ATOM 1507 C C . GLY A 1 199 ? 35.695 -1.418 -18.662 1.00 32.28 199 GLY A C 1
ATOM 1508 O O . GLY A 1 199 ? 35.896 -0.217 -18.820 1.00 32.28 199 GLY A O 1
ATOM 1509 N N . ALA A 1 200 ? 36.405 -2.196 -17.855 1.00 43.00 200 ALA A N 1
ATOM 1510 C CA . ALA A 1 200 ? 37.618 -1.824 -17.163 1.00 43.00 200 ALA A CA 1
ATOM 1511 C C . ALA A 1 200 ? 38.692 -1.304 -18.130 1.00 43.00 200 ALA A C 1
ATOM 1513 O O . ALA A 1 200 ? 39.083 -2.013 -19.055 1.00 43.00 200 ALA A O 1
ATOM 1514 N N . GLU A 1 201 ? 39.247 -0.132 -17.834 1.00 31.48 201 GLU A N 1
ATOM 1515 C CA . GLU A 1 201 ? 40.592 0.227 -18.273 1.00 31.48 201 GLU A CA 1
ATOM 1516 C C . GLU A 1 201 ? 41.334 0.896 -17.109 1.00 31.48 201 GLU A C 1
ATOM 1518 O O . GLU A 1 201 ? 41.006 1.989 -16.653 1.00 31.48 201 GLU A O 1
ATOM 1523 N N . SER A 1 202 ? 42.297 0.153 -16.567 1.00 34.91 202 SER A N 1
ATOM 1524 C CA . SER A 1 202 ? 43.217 0.562 -15.509 1.00 34.91 202 SER A CA 1
ATOM 1525 C C . SER A 1 202 ? 44.353 1.387 -16.121 1.00 34.91 202 SER A C 1
ATOM 1527 O O . SER A 1 202 ? 45.053 0.847 -16.979 1.00 34.91 202 SER A O 1
ATOM 1529 N N . PRO A 1 203 ? 44.637 2.629 -15.688 1.00 36.84 203 PRO A N 1
ATOM 1530 C CA . PRO A 1 203 ? 45.824 3.324 -16.160 1.00 36.84 203 PRO A CA 1
ATOM 1531 C C . PRO A 1 203 ? 47.053 2.883 -15.354 1.00 36.84 203 PRO A C 1
ATOM 1533 O O . PRO A 1 203 ? 47.165 3.109 -14.149 1.00 36.84 203 PRO A O 1
ATOM 1536 N N . ALA A 1 204 ? 47.974 2.220 -16.051 1.00 33.91 204 ALA A N 1
ATOM 1537 C CA . ALA A 1 204 ? 49.295 1.844 -15.570 1.00 33.91 204 ALA A CA 1
ATOM 1538 C C . ALA A 1 204 ? 50.166 3.084 -15.294 1.00 33.91 204 ALA A C 1
ATOM 1540 O O . ALA A 1 204 ? 50.255 3.998 -16.115 1.00 33.91 204 ALA A O 1
ATOM 1541 N N . ALA A 1 205 ? 50.843 3.085 -14.146 1.00 35.88 205 ALA A N 1
ATOM 1542 C CA . ALA A 1 205 ? 51.841 4.080 -13.777 1.00 35.88 205 ALA A CA 1
ATOM 1543 C C . ALA A 1 205 ? 53.055 4.009 -14.720 1.00 35.88 205 ALA A C 1
ATOM 1545 O O . ALA A 1 205 ? 53.693 2.962 -14.839 1.00 35.88 205 ALA A O 1
ATOM 1546 N N . LYS A 1 206 ? 53.397 5.129 -15.366 1.00 37.06 206 LYS A N 1
ATOM 1547 C CA . LYS A 1 206 ? 54.677 5.302 -16.060 1.00 37.06 206 LYS A CA 1
ATOM 1548 C C . LYS A 1 206 ? 55.663 5.997 -15.127 1.00 37.06 206 LYS A C 1
ATOM 1550 O O . LYS A 1 206 ? 55.472 7.140 -14.727 1.00 37.06 206 LYS A O 1
ATOM 1555 N N . MET A 1 207 ? 56.699 5.248 -14.788 1.00 39.56 207 MET A N 1
ATOM 1556 C CA . MET A 1 207 ? 57.920 5.670 -14.123 1.00 39.56 207 MET A CA 1
ATOM 1557 C C . MET A 1 207 ? 58.880 6.159 -15.216 1.00 39.56 207 MET A C 1
ATOM 1559 O O . MET A 1 207 ? 59.256 5.367 -16.077 1.00 39.56 207 MET A O 1
ATOM 1563 N N . GLU A 1 208 ? 59.258 7.438 -15.207 1.00 36.97 208 GLU A N 1
ATOM 1564 C CA . GLU A 1 208 ? 60.412 7.930 -15.968 1.00 36.97 208 GLU A CA 1
ATOM 1565 C C . GLU A 1 208 ? 61.415 8.572 -15.010 1.00 36.97 208 GLU A C 1
ATOM 1567 O O . GLU A 1 208 ? 61.096 9.471 -14.235 1.00 36.97 208 GLU A O 1
ATOM 1572 N N . VAL A 1 209 ? 62.624 8.020 -15.062 1.00 38.66 209 VAL A N 1
ATOM 1573 C CA . VAL A 1 209 ? 63.858 8.507 -14.457 1.00 38.66 209 VAL A CA 1
ATOM 1574 C C . VAL A 1 209 ? 64.625 9.228 -15.556 1.00 38.66 209 VAL A C 1
ATOM 1576 O O . VAL A 1 209 ? 64.888 8.614 -16.591 1.00 38.66 209 VAL A O 1
ATOM 1579 N N . SER A 1 210 ? 65.025 10.473 -15.310 1.00 45.16 210 SER A N 1
ATOM 1580 C CA . SER A 1 210 ? 66.324 11.060 -15.682 1.00 45.16 210 SER A CA 1
ATOM 1581 C C . SER A 1 210 ? 66.489 12.401 -14.982 1.00 45.16 210 SER A C 1
ATOM 1583 O O . SER A 1 210 ? 65.549 13.220 -15.069 1.00 45.16 210 SER A O 1
#

Solvent-accessible surface area (backbone atoms only — not comparable to full-atom values): 12660 Å² total; per-residue (Å²): 144,75,79,73,65,67,68,63,67,67,74,81,78,64,56,68,72,55,49,52,51,51,49,53,49,52,53,52,55,58,60,71,66,64,64,77,76,72,74,81,73,68,76,72,93,73,70,94,66,72,93,80,74,85,66,61,72,72,79,74,40,58,92,82,69,61,80,50,71,88,72,56,64,57,69,73,42,80,46,77,48,79,40,51,56,72,39,45,50,60,62,53,50,51,53,49,31,59,76,66,71,28,26,37,34,38,70,38,39,46,40,30,31,33,29,42,21,31,33,41,98,88,44,78,48,74,51,76,60,64,28,39,45,73,39,34,36,34,38,41,41,70,67,71,51,75,72,96,47,75,30,55,53,39,41,40,32,34,32,37,87,81,81,47,73,52,61,33,32,58,72,56,66,35,25,25,56,32,62,28,44,32,39,29,36,36,34,49,65,70,82,72,76,75,82,82,79,80,82,92,80,83,86,77,87,81,86,85,88,132

Sequence (210 aa):
MEDRESMYAALFGMDEDQREKEQKRLIARKRKRKGIPRKLVLCNEKLSTSDSFHCSPAEYFSNEECFDLNKIGGDFVPCSLIVCSGEDIISKITSFVESCSCNCYIASAAGCVARASILECGTASTHEGSYEIVSLTGHVSMPLNLGRSNGYGILITLASKNDSVFGGYVSGPLIAKTNVQIVLWRFTSPSAKEASTSGAESPAAKMEVS

Secondary structure (DSSP, 8-state):
--SSSHHHHTTSS--HHHHHHHHHHHHHHHHTT-PPPP------S-S---TT--S-GGGTS-TTSS--TTT--S--EEEEEEEPTTSBHHHHHHHHHHHHT-EEEEEEEESEEEEEEEEETTEEEEEEEEEEEEEEEEEE-SSTTSSSS-SEEEEEEEEETTS-EEEEEEEEEEEESSPEEEEEEEE--GGGGGSS--------------

InterPro domains:
  IPR005175 PPC domain [PF03479] (81-188)
  IPR005175 PPC domain [PS51742] (73-210)
  IPR005175 PPC domain [cd11378] (81-184)
  IPR039605 AT-hook motif nuclear-localized protein [PTHR31500] (30-200)

pLDDT: mean 70.56, std 24.14, range [27.95, 98.56]

Organism: Gossypium darwinii (NCBI:txid34276)